Protein AF-A0A2V6SNZ8-F1 (afdb_monomer_lite)

pLDDT: mean 77.99, std 25.74, range [25.5, 98.25]

Foldseek 3Di:
DDDDDDDDDDDDDDDDDDDDDDDDDDDDDDDDDDDDDDDDDDDDDDDDDDDPDDPPPPPPPDPPVDLLVQLVVQDDPPDQASQRSLQSSLVVVLPDPPCVPDPPSDDDPVRCVQRDHLVVFALNLNVLVVCCLCCPVDPPHPNVHPPDFLLRGWASDDPQLVLLCVQLVLDPDPDRTNVSRVSNLVSQCVVPNRHSHVCRCVSNVCSVVVLDPSEDDCVSCVPDPSQCRTPRNPPDD

Radius of gyration: 26.08 Å; chains: 1; bounding box: 68×92×59 Å

Structure (mmCIF, N/CA/C/O backbone):
data_AF-A0A2V6SNZ8-F1
#
_entry.id   AF-A0A2V6SNZ8-F1
#
loop_
_atom_site.group_PDB
_atom_site.id
_atom_site.type_symbol
_atom_site.label_atom_id
_atom_site.label_alt_id
_atom_site.label_comp_id
_atom_site.label_asym_id
_atom_site.label_entity_id
_atom_site.label_seq_id
_atom_site.pdbx_PDB_ins_code
_atom_site.Cartn_x
_atom_site.Cartn_y
_atom_site.Cartn_z
_atom_site.occupancy
_atom_site.B_iso_or_equiv
_atom_site.auth_seq_id
_atom_site.auth_comp_id
_atom_site.auth_asym_id
_atom_site.auth_atom_id
_atom_site.pdbx_PDB_model_n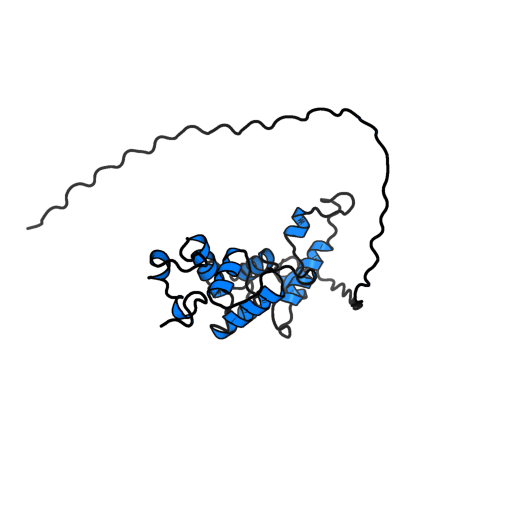um
ATOM 1 N N . MET A 1 1 ? 41.959 -44.980 2.291 1.00 39.19 1 MET A N 1
ATOM 2 C CA . MET A 1 1 ? 42.918 -44.101 2.994 1.00 39.19 1 MET A CA 1
ATOM 3 C C . MET A 1 1 ? 42.369 -42.682 2.955 1.00 39.19 1 MET A C 1
ATOM 5 O O . MET A 1 1 ? 42.034 -42.239 1.863 1.00 39.19 1 MET A O 1
ATOM 9 N N . PRO A 1 2 ? 42.153 -42.032 4.108 1.00 41.38 2 PRO A N 1
ATOM 10 C CA . PRO A 1 2 ? 41.463 -40.750 4.188 1.00 41.38 2 PRO A CA 1
ATOM 11 C C . PRO A 1 2 ? 42.443 -39.593 3.958 1.00 41.38 2 PRO A C 1
ATOM 13 O O . PRO A 1 2 ? 43.512 -39.553 4.561 1.00 41.38 2 PRO A O 1
ATOM 16 N N . SER A 1 3 ? 42.077 -38.652 3.090 1.00 41.25 3 SER A N 1
ATOM 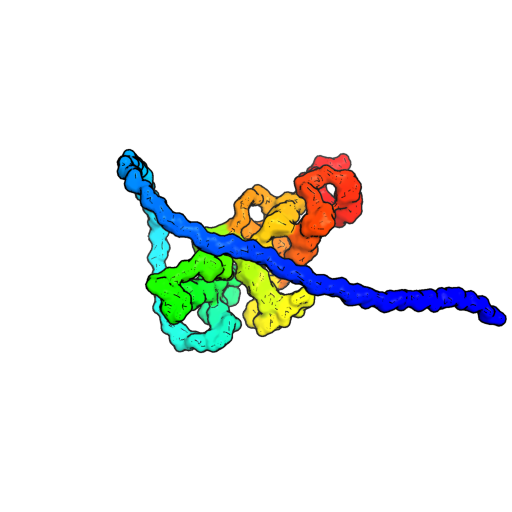17 C CA . SER A 1 3 ? 42.791 -37.388 2.910 1.00 41.25 3 SER A CA 1
ATOM 18 C C . SER A 1 3 ? 42.227 -36.345 3.873 1.00 41.25 3 SER A C 1
ATOM 20 O O . SER A 1 3 ? 41.065 -35.948 3.781 1.00 41.25 3 SER A O 1
ATOM 22 N N . SER A 1 4 ? 43.073 -35.954 4.817 1.00 40.56 4 SER A N 1
ATOM 23 C CA . SER A 1 4 ? 42.838 -35.034 5.922 1.00 40.56 4 SER A CA 1
ATOM 24 C C . SER A 1 4 ? 42.475 -33.613 5.473 1.00 40.56 4 SER A C 1
ATOM 26 O O . SER A 1 4 ? 43.150 -33.019 4.636 1.00 40.56 4 SER A O 1
ATOM 28 N N . PHE A 1 5 ? 41.438 -33.048 6.093 1.00 41.56 5 PHE A N 1
ATOM 29 C CA . PHE A 1 5 ? 41.125 -31.617 6.070 1.00 41.56 5 PHE A CA 1
ATOM 30 C C . PHE A 1 5 ? 42.136 -30.832 6.930 1.00 41.56 5 PHE A C 1
ATOM 32 O O . PHE A 1 5 ? 42.416 -31.261 8.053 1.00 41.56 5 PHE A O 1
ATOM 39 N N . PRO A 1 6 ? 42.655 -29.674 6.482 1.00 48.84 6 PRO A N 1
ATOM 40 C CA . PRO A 1 6 ? 43.484 -28.824 7.326 1.00 48.84 6 PRO A CA 1
ATOM 41 C C . PRO A 1 6 ? 42.641 -27.891 8.215 1.00 48.84 6 PRO A C 1
ATOM 43 O O . PRO A 1 6 ? 41.826 -27.111 7.732 1.00 48.84 6 PRO A O 1
ATOM 46 N N . GLY A 1 7 ? 42.892 -27.997 9.524 1.00 38.03 7 GLY A N 1
ATOM 47 C CA . GLY A 1 7 ? 42.960 -26.927 10.530 1.00 38.03 7 GLY A CA 1
ATOM 48 C C . GLY A 1 7 ? 41.919 -25.804 10.513 1.00 38.03 7 GLY A C 1
ATOM 49 O O . GLY A 1 7 ? 42.077 -24.806 9.818 1.00 38.03 7 GLY A O 1
ATOM 50 N N . ALA A 1 8 ? 40.937 -25.897 11.412 1.00 37.47 8 ALA A N 1
ATOM 51 C CA . ALA A 1 8 ? 40.145 -24.756 11.857 1.00 37.47 8 ALA A CA 1
ATOM 52 C C . ALA A 1 8 ? 41.005 -23.831 12.741 1.00 37.47 8 ALA A C 1
ATOM 54 O O . ALA A 1 8 ? 41.357 -24.183 13.867 1.00 37.47 8 ALA A O 1
ATOM 55 N N . THR A 1 9 ? 41.346 -22.645 12.238 1.00 41.47 9 THR A N 1
ATOM 56 C CA . THR A 1 9 ? 42.035 -21.606 13.014 1.00 41.47 9 THR A CA 1
ATOM 57 C C . THR A 1 9 ? 41.027 -20.876 13.901 1.00 41.47 9 THR A C 1
ATOM 59 O O . THR A 1 9 ? 40.039 -20.323 13.416 1.00 41.47 9 THR A O 1
ATOM 62 N N . ALA A 1 10 ? 41.266 -20.891 15.212 1.00 38.81 10 ALA A N 1
ATOM 63 C CA . ALA A 1 10 ? 40.438 -20.232 16.214 1.00 38.81 10 ALA A CA 1
ATOM 64 C C . ALA A 1 10 ? 40.401 -18.704 16.009 1.00 38.81 10 ALA A C 1
ATOM 66 O O . ALA A 1 10 ? 41.438 -18.051 15.892 1.00 38.81 10 ALA A O 1
ATOM 67 N N . ILE A 1 11 ? 39.193 -18.137 15.985 1.00 43.00 11 ILE A N 1
ATOM 68 C CA . ILE A 1 11 ? 38.937 -16.693 15.912 1.00 43.00 11 ILE A CA 1
ATOM 69 C C . ILE A 1 11 ? 39.127 -16.090 17.320 1.00 43.00 11 ILE A C 1
ATOM 71 O O . ILE A 1 11 ? 38.511 -16.589 18.265 1.00 43.00 11 ILE A O 1
ATOM 75 N N . PRO A 1 12 ? 39.941 -15.032 17.497 1.00 44.41 12 PRO A N 1
ATOM 76 C CA . PRO A 1 12 ? 40.143 -14.399 18.800 1.00 44.41 12 PRO A CA 1
ATOM 77 C C . PRO A 1 12 ? 38.897 -13.616 19.268 1.00 44.41 12 PRO A C 1
ATOM 79 O O . PRO A 1 12 ? 38.134 -13.106 18.441 1.00 44.41 12 PRO A O 1
ATOM 82 N N . PRO A 1 13 ? 38.672 -13.489 20.590 1.00 42.44 13 PRO A N 1
ATOM 83 C CA . PRO A 1 13 ? 37.481 -12.851 21.137 1.00 42.44 13 PRO A CA 1
ATOM 84 C C . PRO A 1 13 ? 37.466 -11.333 20.906 1.00 42.44 13 PRO A C 1
ATOM 86 O O . PRO A 1 13 ? 38.464 -10.633 21.071 1.00 42.44 13 PRO A O 1
ATOM 89 N N . ILE A 1 14 ? 36.279 -10.826 20.567 1.00 42.94 14 ILE A N 1
ATOM 90 C CA . ILE A 1 14 ? 35.978 -9.412 20.323 1.00 42.94 14 ILE A CA 1
ATOM 91 C C . ILE A 1 14 ? 36.196 -8.602 21.611 1.00 42.94 14 ILE A C 1
ATOM 93 O O . ILE A 1 14 ? 35.485 -8.776 22.605 1.00 42.94 14 ILE A O 1
ATOM 97 N N . SER A 1 15 ? 37.161 -7.680 21.585 1.00 40.44 15 SER A N 1
ATOM 98 C CA . SER A 1 15 ? 37.395 -6.708 22.654 1.00 40.44 15 SER A CA 1
ATOM 99 C C . SER A 1 15 ? 36.215 -5.738 22.764 1.00 40.44 15 SER A C 1
ATOM 101 O O . SER A 1 15 ? 35.857 -5.072 21.791 1.00 40.44 15 SER A O 1
ATOM 103 N N . ARG A 1 16 ? 35.624 -5.629 23.957 1.00 36.88 16 ARG A N 1
ATOM 104 C CA . ARG A 1 16 ? 34.545 -4.680 24.264 1.00 36.88 16 ARG A CA 1
ATOM 105 C C . ARG A 1 16 ? 35.061 -3.240 24.160 1.00 36.88 16 ARG A C 1
ATOM 107 O O . ARG A 1 16 ? 35.784 -2.772 25.037 1.00 36.88 16 ARG A O 1
ATOM 114 N N . SER A 1 17 ? 34.683 -2.531 23.101 1.00 39.41 17 SER A N 1
ATOM 115 C CA . SER A 1 17 ? 34.890 -1.087 22.977 1.00 39.41 17 SER A CA 1
ATOM 116 C C . SER A 1 17 ? 34.012 -0.326 23.978 1.00 39.41 17 SER A C 1
ATOM 118 O O . SER A 1 17 ? 32.836 -0.643 24.160 1.00 39.41 17 SER A O 1
ATOM 120 N N . ARG A 1 18 ? 34.610 0.675 24.632 1.00 38.00 18 ARG A N 1
ATOM 121 C CA . ARG A 1 18 ? 34.001 1.556 25.642 1.00 38.00 18 ARG A CA 1
ATOM 122 C C . ARG A 1 18 ? 32.758 2.295 25.106 1.00 38.00 18 ARG A C 1
ATOM 124 O O . ARG A 1 18 ? 32.736 2.642 23.927 1.00 38.00 18 ARG A O 1
ATOM 131 N N . PRO A 1 19 ? 31.752 2.585 25.954 1.00 37.06 19 PRO A N 1
ATOM 132 C CA . PRO A 1 19 ? 30.567 3.335 25.545 1.00 37.06 19 PRO A CA 1
ATOM 133 C C . PRO A 1 19 ? 30.909 4.793 25.196 1.00 37.06 19 PRO A C 1
ATOM 135 O O . PRO A 1 19 ? 31.553 5.493 25.977 1.00 37.06 19 PRO A O 1
ATOM 138 N N . CYS A 1 20 ? 30.461 5.246 24.021 1.00 34.28 20 CYS A N 1
ATOM 139 C CA . CYS A 1 20 ? 30.478 6.651 23.616 1.00 34.28 20 CYS A CA 1
ATOM 140 C C . CYS A 1 20 ? 29.522 7.472 24.492 1.00 34.28 20 CYS A C 1
ATOM 142 O O . CYS A 1 20 ? 28.334 7.161 24.582 1.00 34.28 20 CYS A O 1
ATOM 144 N N . SER A 1 21 ? 30.033 8.548 25.089 1.00 40.28 21 SER A N 1
ATOM 145 C CA . SER A 1 21 ? 29.230 9.565 25.769 1.00 40.28 21 SER A CA 1
ATOM 146 C C . SER A 1 21 ? 28.301 10.294 24.780 1.00 40.28 21 SER A C 1
ATOM 148 O O . SER A 1 21 ? 28.713 10.563 23.648 1.00 40.28 21 SER A O 1
ATOM 150 N N . PRO A 1 22 ? 27.064 10.642 25.178 1.00 39.56 22 PRO A N 1
ATOM 151 C CA . PRO A 1 22 ? 26.145 11.405 24.339 1.00 39.56 22 PRO A CA 1
ATOM 152 C C . PRO A 1 22 ? 26.585 12.877 24.202 1.00 39.56 22 PRO A C 1
ATOM 154 O O . PRO A 1 22 ? 27.159 13.435 25.141 1.00 39.56 22 PRO A O 1
ATOM 157 N N . PRO A 1 23 ? 26.306 13.535 23.061 1.00 36.31 23 PRO A N 1
ATOM 158 C CA . PRO A 1 23 ? 26.625 14.945 22.870 1.00 36.31 23 PRO A CA 1
ATOM 159 C C . PRO A 1 23 ? 25.747 15.848 23.751 1.00 36.31 23 PRO A C 1
ATOM 161 O O . PRO A 1 23 ? 24.536 15.650 23.871 1.00 36.31 23 PRO A O 1
ATOM 164 N N . ALA A 1 24 ? 26.384 16.853 24.355 1.00 34.88 24 ALA A N 1
ATOM 165 C CA . ALA A 1 24 ? 25.750 17.882 25.169 1.00 34.88 24 ALA A CA 1
ATOM 166 C C . ALA A 1 24 ? 24.852 18.793 24.313 1.00 34.88 24 ALA A C 1
ATOM 168 O O . ALA A 1 24 ? 25.272 19.313 23.280 1.00 34.88 24 ALA A O 1
ATOM 169 N N . TRP A 1 25 ? 23.614 18.991 24.763 1.00 29.83 25 TRP A N 1
ATOM 170 C CA . TRP A 1 25 ? 22.662 19.930 24.175 1.00 29.83 25 TRP A CA 1
ATOM 171 C C . TRP A 1 25 ? 22.906 21.328 24.758 1.00 29.83 25 TRP A C 1
ATOM 173 O O . TRP A 1 25 ? 22.977 21.449 25.983 1.00 29.83 25 TRP A O 1
ATOM 183 N N . PRO A 1 26 ? 23.022 22.391 23.943 1.00 34.06 26 PRO A N 1
ATOM 184 C CA . PRO A 1 26 ? 23.158 23.739 24.472 1.00 34.06 26 PRO A CA 1
ATOM 185 C C . PRO A 1 26 ? 21.862 24.178 25.165 1.00 34.06 26 PRO A C 1
ATOM 187 O O . PRO A 1 26 ? 20.768 24.128 24.599 1.00 34.06 26 PRO A O 1
ATOM 190 N N . THR A 1 27 ? 22.015 24.600 26.417 1.00 32.19 27 THR A N 1
ATOM 191 C CA . THR A 1 27 ? 20.993 25.215 27.263 1.00 32.19 27 THR A CA 1
ATOM 192 C C . THR A 1 27 ? 20.557 26.577 26.733 1.00 32.19 27 THR A C 1
ATOM 194 O O . THR A 1 27 ? 21.332 27.317 26.132 1.00 32.19 27 THR A O 1
ATOM 197 N N . ALA A 1 28 ? 19.287 26.882 26.995 1.00 30.50 28 ALA A N 1
ATOM 198 C CA . ALA A 1 28 ? 18.567 28.090 26.627 1.00 30.50 28 ALA A CA 1
ATOM 199 C C . ALA A 1 28 ? 19.367 29.388 26.840 1.00 30.50 28 ALA A C 1
ATOM 201 O O . ALA A 1 28 ? 19.801 29.686 27.952 1.00 30.50 28 ALA A O 1
ATOM 202 N N . ALA A 1 29 ? 19.481 30.186 25.776 1.00 33.19 29 ALA A N 1
ATOM 203 C CA . ALA A 1 29 ? 19.842 31.591 25.864 1.00 33.19 29 ALA A CA 1
ATOM 204 C C . ALA A 1 29 ? 18.571 32.440 25.985 1.00 33.19 29 ALA A C 1
ATOM 206 O O . ALA A 1 29 ? 17.555 32.200 25.329 1.00 33.19 29 ALA A O 1
ATOM 207 N N . SER A 1 30 ? 18.666 33.405 26.885 1.00 32.38 30 SER A N 1
ATOM 208 C CA . SER A 1 30 ? 17.650 34.333 27.341 1.00 32.38 30 SER A CA 1
ATOM 209 C C . SER A 1 30 ? 17.164 35.306 26.265 1.00 32.38 30 SER A C 1
ATOM 211 O O . SER A 1 30 ? 17.860 35.694 25.331 1.00 32.38 30 SER A O 1
ATOM 213 N N . THR A 1 31 ? 15.917 35.713 26.468 1.00 31.05 31 THR A N 1
ATOM 214 C CA . THR A 1 31 ? 15.179 36.784 25.803 1.00 31.05 31 THR A CA 1
ATOM 215 C C . THR A 1 31 ? 15.900 38.130 25.824 1.00 31.05 31 THR A C 1
ATOM 217 O O . THR A 1 31 ? 16.288 38.606 26.890 1.00 31.05 31 THR A O 1
ATOM 220 N N . SER A 1 32 ? 15.901 38.822 24.685 1.00 32.09 32 SER A N 1
ATOM 221 C CA . SER A 1 32 ? 15.902 40.284 24.645 1.00 32.09 32 SER A CA 1
ATOM 222 C C . SER A 1 32 ? 14.944 40.791 23.563 1.00 32.09 32 SER A C 1
ATOM 224 O O . SER A 1 32 ? 14.752 40.196 22.504 1.00 32.09 32 SER A O 1
ATOM 226 N N . SER A 1 33 ? 14.243 41.856 23.927 1.00 30.83 33 SER A N 1
ATOM 227 C CA . SER A 1 33 ? 13.140 42.489 23.217 1.00 30.83 33 SER A CA 1
ATOM 228 C C . SER A 1 33 ? 13.608 43.380 22.069 1.00 30.83 33 SER A C 1
ATOM 230 O O . SER A 1 33 ? 14.521 44.179 22.263 1.00 30.83 33 SER A O 1
ATOM 232 N N . ALA A 1 34 ? 12.869 43.399 20.960 1.00 32.44 34 ALA A N 1
ATOM 233 C CA . ALA A 1 34 ? 12.818 44.565 20.081 1.00 32.44 34 ALA A CA 1
ATOM 234 C C . ALA A 1 34 ? 11.412 44.724 19.485 1.00 32.44 34 ALA A C 1
ATOM 236 O O . ALA A 1 34 ? 10.879 43.828 18.833 1.00 32.44 34 ALA A O 1
ATOM 237 N N . ARG A 1 35 ? 10.804 45.880 19.769 1.00 31.27 35 ARG A N 1
ATOM 238 C CA . ARG A 1 35 ? 9.585 46.401 19.141 1.00 31.27 35 ARG A CA 1
ATOM 239 C C . ARG A 1 35 ? 9.890 46.837 17.707 1.00 31.27 35 ARG A C 1
ATOM 241 O O . ARG A 1 35 ? 10.963 47.369 17.450 1.00 31.27 35 ARG A O 1
ATOM 248 N N . GLY A 1 36 ? 8.903 46.715 16.824 1.00 28.92 36 GLY A N 1
ATOM 249 C CA . GLY A 1 36 ? 8.942 47.316 15.491 1.00 28.92 36 GLY A CA 1
ATOM 250 C C . GLY A 1 36 ? 7.728 46.932 14.654 1.00 28.92 36 GLY A C 1
ATOM 251 O O . GLY A 1 36 ? 7.744 45.941 13.937 1.00 28.92 36 GLY A O 1
ATOM 252 N N . SER A 1 37 ? 6.658 47.711 14.782 1.00 30.16 37 SER A N 1
ATOM 253 C CA . SER A 1 37 ? 5.473 47.687 13.923 1.00 30.16 37 SER A CA 1
ATOM 254 C C . SER A 1 37 ? 5.797 48.125 12.492 1.00 30.16 37 SER A C 1
ATOM 256 O O . SER A 1 37 ? 6.551 49.074 12.310 1.00 30.16 37 SER A O 1
ATOM 258 N N . THR A 1 38 ? 5.139 47.540 11.491 1.00 33.34 38 THR A N 1
ATOM 259 C CA . THR A 1 38 ? 4.277 48.246 10.513 1.00 33.34 38 THR A CA 1
ATOM 260 C C . THR A 1 38 ? 3.724 47.252 9.491 1.00 33.34 38 THR A C 1
ATOM 262 O O . THR A 1 38 ? 4.364 46.269 9.129 1.00 33.34 38 THR A O 1
ATOM 265 N N . GLY A 1 39 ? 2.469 47.470 9.103 1.00 25.50 39 GLY A N 1
ATOM 266 C CA . GLY A 1 39 ? 1.655 46.513 8.367 1.00 25.50 39 GLY A CA 1
ATOM 267 C C . GLY A 1 39 ? 1.944 46.403 6.872 1.00 25.50 39 GLY A C 1
ATOM 268 O O . GLY A 1 39 ? 2.558 47.268 6.251 1.00 25.50 39 GLY A O 1
ATOM 269 N N . ARG A 1 40 ? 1.364 45.357 6.280 1.00 29.03 40 ARG A N 1
ATOM 270 C CA . ARG A 1 40 ? 0.715 45.466 4.974 1.00 29.03 40 ARG A CA 1
ATOM 271 C C . ARG A 1 40 ? -0.294 44.339 4.789 1.00 29.03 40 ARG A C 1
ATOM 273 O O . ARG A 1 40 ? 0.044 43.161 4.737 1.00 29.03 40 ARG A O 1
ATOM 280 N N . SER A 1 41 ? -1.547 44.749 4.716 1.00 27.36 41 SER A N 1
ATOM 281 C CA . SER A 1 41 ? -2.697 44.007 4.229 1.00 27.36 41 SER A CA 1
ATOM 282 C C . SER A 1 41 ? -2.519 43.684 2.744 1.00 27.36 41 SER A C 1
ATOM 284 O O . SER A 1 41 ? -2.171 44.556 1.953 1.00 27.36 41 SER A O 1
ATOM 286 N N . SER A 1 42 ? -2.827 42.455 2.339 1.00 31.12 42 SER A N 1
ATOM 287 C CA . SER A 1 42 ? -3.464 42.210 1.042 1.00 31.12 42 SER A CA 1
ATOM 288 C C . SER A 1 42 ? -4.273 40.919 1.097 1.00 31.12 42 SER A C 1
ATOM 290 O O . SER A 1 42 ? -3.786 39.836 1.414 1.00 31.12 42 SER A O 1
ATOM 292 N N . ALA A 1 43 ? -5.562 41.109 0.850 1.00 30.59 43 ALA A N 1
ATOM 293 C CA . ALA A 1 43 ? -6.590 40.105 0.728 1.00 30.59 43 ALA A CA 1
ATOM 294 C C . ALA A 1 43 ? -6.299 39.151 -0.435 1.00 30.59 43 ALA A C 1
ATOM 296 O O . ALA A 1 43 ? -6.011 39.596 -1.542 1.00 30.59 43 ALA A O 1
ATOM 297 N N . TRP A 1 44 ? -6.486 37.852 -0.201 1.00 30.69 44 TRP A N 1
ATOM 298 C CA . TRP A 1 44 ? -6.756 36.891 -1.267 1.00 30.69 44 TRP A CA 1
ATOM 299 C C . TRP A 1 44 ? -8.014 36.101 -0.923 1.00 30.69 44 TRP A C 1
ATOM 301 O O . TRP A 1 44 ? -8.013 35.163 -0.131 1.00 30.69 44 TRP A O 1
ATOM 311 N N . ALA A 1 45 ? -9.089 36.616 -1.513 1.00 29.84 45 ALA A N 1
ATOM 312 C CA . ALA A 1 45 ? -10.324 35.987 -1.944 1.00 29.84 45 ALA A CA 1
ATOM 313 C C . ALA A 1 45 ? -10.564 34.513 -1.565 1.00 29.84 45 ALA A C 1
ATOM 315 O O . ALA A 1 45 ? -9.892 33.575 -2.001 1.00 29.84 45 ALA A O 1
ATOM 316 N N . THR A 1 46 ? -11.662 34.364 -0.835 1.00 33.41 46 THR A N 1
ATOM 317 C CA . THR A 1 46 ? -12.565 33.220 -0.735 1.00 33.41 46 THR A CA 1
ATOM 318 C C . THR A 1 46 ? -12.711 32.424 -2.039 1.00 33.41 46 THR A C 1
ATOM 320 O O . THR A 1 46 ? -13.138 32.939 -3.070 1.00 33.41 46 THR A O 1
ATOM 323 N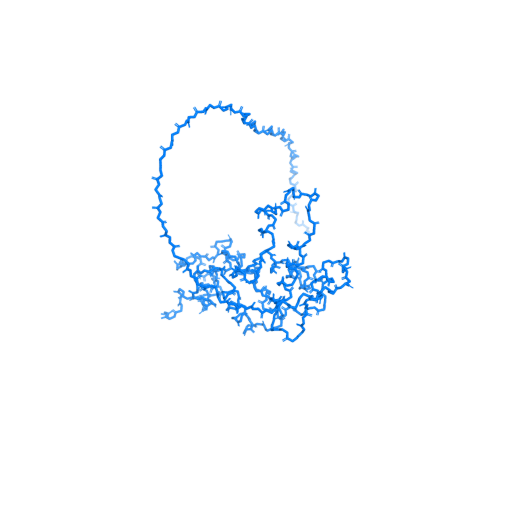 N . ARG A 1 47 ? -12.442 31.114 -1.972 1.00 33.50 47 ARG A N 1
ATOM 324 C CA . ARG A 1 47 ? -12.955 30.126 -2.932 1.00 33.50 47 ARG A CA 1
ATOM 325 C C . ARG A 1 47 ? -13.971 29.225 -2.221 1.00 33.50 47 ARG A C 1
ATOM 327 O O . ARG A 1 47 ? -13.650 28.719 -1.142 1.00 33.50 47 ARG A O 1
ATOM 334 N N . PRO A 1 48 ? -15.174 29.018 -2.782 1.00 35.06 48 PRO A N 1
ATOM 335 C CA . PRO A 1 48 ? -16.206 28.210 -2.148 1.00 35.06 48 PRO A CA 1
ATOM 336 C C . PRO A 1 48 ? -15.802 26.731 -2.126 1.00 35.06 48 PRO A C 1
ATOM 338 O O . PRO A 1 48 ? -15.375 26.159 -3.129 1.00 35.06 48 PRO A O 1
ATOM 341 N N . ARG A 1 49 ? -15.922 26.119 -0.945 1.00 38.25 49 ARG A N 1
ATOM 342 C CA . ARG A 1 49 ? -15.801 24.673 -0.737 1.00 38.25 49 ARG A CA 1
ATOM 343 C C . ARG A 1 49 ? -17.062 23.996 -1.285 1.00 38.25 49 ARG A C 1
ATOM 345 O O . ARG A 1 49 ? -18.148 24.464 -0.947 1.00 38.25 49 ARG A O 1
ATOM 352 N N . PRO A 1 50 ? -16.971 22.900 -2.055 1.00 38.22 50 PRO A N 1
ATOM 353 C CA . PRO A 1 50 ? -18.155 22.114 -2.355 1.00 38.22 50 PRO A CA 1
ATOM 354 C C . PRO A 1 50 ? -18.669 21.472 -1.061 1.00 38.22 50 PRO A C 1
ATOM 356 O O . PRO A 1 50 ? -17.940 20.790 -0.337 1.00 38.22 50 PRO A O 1
ATOM 359 N N . SER A 1 51 ? -19.931 21.758 -0.770 1.00 36.62 51 SER A N 1
ATOM 360 C CA . SER A 1 51 ? -20.734 21.162 0.284 1.00 36.62 51 SER A CA 1
ATOM 361 C C . SER A 1 51 ? -20.954 19.678 -0.005 1.00 36.62 51 SER A C 1
ATOM 363 O O . SER A 1 51 ? -21.730 19.331 -0.890 1.00 36.62 51 SER A O 1
ATOM 365 N N . CYS A 1 52 ? -20.332 18.801 0.775 1.00 31.83 52 CYS A N 1
ATOM 366 C CA . CYS A 1 52 ? -20.896 17.479 1.025 1.00 31.83 52 CYS A CA 1
ATOM 367 C C . CYS A 1 52 ? -21.409 17.474 2.459 1.00 31.83 52 CYS A C 1
ATOM 369 O O . CYS A 1 52 ? -20.702 17.134 3.405 1.00 31.83 52 CYS A O 1
ATOM 371 N N . ALA A 1 53 ? -22.649 17.938 2.600 1.00 37.09 53 ALA A N 1
ATOM 372 C CA . ALA A 1 53 ? -23.475 17.647 3.750 1.00 37.09 53 ALA A CA 1
ATOM 373 C C . ALA A 1 53 ? -23.931 16.187 3.636 1.00 37.09 53 ALA A C 1
ATOM 375 O O . ALA A 1 53 ? -24.711 15.848 2.755 1.00 37.09 53 ALA A O 1
ATOM 376 N N . ALA A 1 54 ? -23.411 15.340 4.516 1.00 35.88 54 ALA A N 1
ATOM 377 C CA . ALA A 1 54 ? -24.068 14.125 4.985 1.00 35.88 54 ALA A CA 1
ATOM 378 C C . ALA A 1 54 ? -23.383 13.705 6.289 1.00 35.88 54 ALA A C 1
ATOM 380 O O . ALA A 1 54 ? -22.654 12.719 6.374 1.00 35.88 54 ALA A O 1
ATOM 381 N N . SER A 1 55 ? -23.578 14.520 7.323 1.00 37.78 55 SER A N 1
ATOM 382 C CA . SER A 1 55 ? -23.328 14.136 8.704 1.00 37.78 55 SER A CA 1
ATOM 383 C C . SER A 1 55 ? -24.416 13.160 9.147 1.00 37.78 55 SER A C 1
ATOM 385 O O . SER A 1 55 ? -25.383 13.546 9.797 1.00 37.78 55 SER A O 1
ATOM 387 N N . THR A 1 56 ? -24.263 11.882 8.822 1.00 33.75 56 THR A N 1
ATOM 388 C CA . THR A 1 56 ? -24.817 10.826 9.673 1.00 33.75 56 THR A CA 1
ATOM 389 C C . THR A 1 56 ? -23.776 10.518 10.733 1.00 33.75 56 THR A C 1
ATOM 391 O O . THR A 1 56 ? -22.989 9.583 10.606 1.00 33.75 56 THR A O 1
ATOM 394 N N . SER A 1 57 ? -23.766 11.324 11.796 1.00 39.69 57 SER A N 1
ATOM 395 C CA . SER A 1 57 ? -23.154 10.949 13.066 1.00 39.69 57 SER A CA 1
ATOM 396 C C . SER A 1 57 ? -23.974 9.809 13.673 1.00 39.69 57 SER A C 1
ATOM 398 O O . SER A 1 57 ? -24.724 9.975 14.634 1.00 39.69 57 SER A O 1
ATOM 400 N N . ARG A 1 58 ? -23.831 8.603 13.118 1.00 37.09 58 ARG A N 1
ATOM 401 C CA . ARG A 1 58 ? -24.136 7.403 13.888 1.00 37.09 58 ARG A CA 1
ATOM 402 C C . ARG A 1 58 ? -23.104 7.355 15.009 1.00 37.09 58 ARG A C 1
ATOM 404 O O . ARG A 1 58 ? -22.004 6.843 14.832 1.00 37.09 58 ARG A O 1
ATOM 411 N N . ARG A 1 59 ? -23.464 7.892 16.180 1.00 43.22 59 ARG A N 1
ATOM 412 C CA . ARG A 1 59 ? -22.910 7.414 17.451 1.00 43.22 59 ARG A CA 1
ATOM 413 C C . ARG A 1 59 ? -23.358 5.963 17.594 1.00 43.22 59 ARG A C 1
ATOM 415 O O . ARG A 1 59 ? -24.329 5.665 18.279 1.00 43.22 59 ARG A O 1
ATOM 422 N N . SER A 1 60 ? -22.676 5.065 16.894 1.00 40.56 60 SER A N 1
ATOM 423 C CA . SER A 1 60 ? -22.768 3.637 17.148 1.00 40.56 60 SER A CA 1
ATOM 424 C C . SER A 1 60 ? -22.028 3.391 18.453 1.00 40.56 60 SER A C 1
ATOM 426 O O . SER A 1 60 ? -20.811 3.224 18.490 1.00 40.56 60 SER A O 1
ATOM 428 N N . GLY A 1 61 ? -22.784 3.468 19.545 1.00 45.47 61 GLY A N 1
ATOM 429 C CA . GLY A 1 61 ? -22.358 3.053 20.865 1.00 45.47 61 GLY A CA 1
ATOM 430 C C . GLY A 1 61 ? -22.111 1.554 20.881 1.00 45.47 61 GLY A C 1
ATOM 431 O O . GLY A 1 61 ? -22.984 0.797 21.258 1.00 45.47 61 GLY A O 1
ATOM 432 N N . HIS A 1 62 ? -20.908 1.157 20.496 1.00 46.94 62 HIS A N 1
ATOM 433 C CA . HIS A 1 62 ? -20.149 0.086 21.118 1.00 46.94 62 HIS A CA 1
ATOM 434 C C . HIS A 1 62 ? -18.697 0.482 20.914 1.00 46.94 62 HIS A C 1
ATOM 436 O O . HIS A 1 62 ? -18.180 0.408 19.802 1.00 46.94 62 HIS A O 1
ATOM 442 N N . ALA A 1 63 ? -18.046 0.963 21.974 1.00 53.50 63 ALA A N 1
ATOM 443 C CA . ALA A 1 63 ? -16.603 1.116 21.967 1.00 53.50 63 ALA A CA 1
ATOM 444 C C . ALA A 1 63 ? -16.016 -0.282 21.762 1.00 53.50 63 ALA A C 1
ATOM 446 O O . ALA A 1 63 ? -15.869 -1.062 22.704 1.00 53.50 63 ALA A O 1
ATOM 447 N N . SER A 1 64 ? -15.736 -0.632 20.512 1.00 58.28 64 SER A N 1
ATOM 448 C CA . SER A 1 64 ? -14.881 -1.751 20.182 1.00 58.28 64 SER A CA 1
ATOM 449 C C . SER A 1 64 ? -13.584 -1.533 20.948 1.00 58.28 64 SER A C 1
ATOM 451 O O . SER A 1 64 ? -12.807 -0.635 20.626 1.00 58.28 64 SER A O 1
ATOM 453 N N . ARG A 1 65 ? -13.363 -2.327 21.996 1.00 72.25 65 ARG A N 1
ATOM 454 C CA . ARG A 1 65 ? -12.175 -2.205 22.853 1.00 72.25 65 ARG A CA 1
ATOM 455 C C . ARG A 1 65 ? -10.871 -2.500 22.095 1.00 72.25 65 ARG A C 1
ATOM 457 O O . ARG A 1 65 ? -9.797 -2.303 22.645 1.00 72.25 65 ARG A O 1
ATOM 464 N N . SER A 1 66 ? -10.955 -2.966 20.846 1.00 91.06 66 SER A N 1
ATOM 465 C CA . SER A 1 66 ? -9.822 -3.299 19.987 1.00 91.06 66 SER A CA 1
ATOM 466 C C . SER A 1 66 ? -9.792 -2.464 18.704 1.00 91.06 66 SER A C 1
ATOM 468 O O . SER A 1 66 ? -10.830 -2.086 18.156 1.00 91.06 66 SER A O 1
ATOM 470 N N . PHE A 1 67 ? -8.585 -2.255 18.165 1.00 92.81 67 PHE A N 1
ATOM 471 C CA . PHE A 1 67 ? -8.389 -1.629 16.851 1.00 92.81 67 PHE A CA 1
ATOM 472 C C . PHE A 1 67 ? -9.122 -2.364 15.732 1.00 92.81 67 PHE A C 1
ATOM 474 O O . PHE A 1 67 ? -9.677 -1.730 14.840 1.00 92.81 67 PHE A O 1
ATOM 481 N N . LYS A 1 68 ? -9.159 -3.696 15.814 1.00 95.25 68 LYS A N 1
ATOM 482 C CA . LYS A 1 68 ? -9.874 -4.547 14.867 1.00 95.25 68 LYS A CA 1
ATOM 483 C C . LYS A 1 68 ? -11.360 -4.215 14.838 1.00 95.25 68 LYS A C 1
ATOM 485 O O . LYS A 1 68 ? -11.894 -3.924 13.778 1.00 95.25 68 LYS A O 1
ATOM 490 N N . GLY A 1 69 ? -12.014 -4.208 16.001 1.00 94.31 69 GLY A N 1
ATOM 491 C CA . GLY A 1 69 ? -13.442 -3.901 16.072 1.00 94.31 69 GLY A CA 1
ATOM 492 C C . GLY A 1 69 ? -13.747 -2.472 15.618 1.00 94.31 69 GLY A C 1
ATOM 493 O O . GLY A 1 69 ? -14.756 -2.255 14.955 1.00 94.31 69 GLY A O 1
ATOM 494 N N . LEU A 1 70 ? -12.847 -1.521 15.896 1.00 93.44 70 LEU A N 1
ATOM 495 C CA . LEU A 1 70 ? -13.028 -0.134 15.467 1.00 93.44 70 LEU A CA 1
ATOM 496 C C . LEU A 1 70 ? -12.975 -0.019 13.948 1.00 93.44 70 LEU A C 1
ATOM 498 O O . LEU A 1 70 ? -13.830 0.624 13.347 1.00 93.44 70 LEU A O 1
ATOM 502 N N . PHE A 1 71 ? -12.002 -0.679 13.324 1.00 95.56 71 PHE A N 1
ATOM 503 C CA . PHE A 1 71 ? -11.893 -0.724 11.873 1.00 95.56 71 PHE A CA 1
ATOM 504 C C . PHE A 1 71 ? -13.105 -1.423 11.245 1.00 95.56 71 PHE A C 1
ATOM 506 O O . PHE A 1 71 ? -13.732 -0.878 10.337 1.00 95.56 71 PHE A O 1
ATOM 513 N N . LEU A 1 72 ? -13.483 -2.590 11.775 1.00 95.06 72 LEU A N 1
ATOM 514 C CA . LEU A 1 72 ? -14.606 -3.376 11.265 1.00 95.06 72 LEU A CA 1
ATOM 515 C C . LEU A 1 72 ? -15.959 -2.668 11.425 1.00 95.06 72 LEU A C 1
ATOM 517 O O . LEU A 1 72 ? -16.840 -2.880 10.602 1.00 95.06 72 LEU A O 1
ATOM 521 N N . SER A 1 73 ? -16.112 -1.770 12.406 1.00 93.62 73 SER A N 1
ATOM 522 C CA . SER A 1 73 ? -17.331 -0.957 12.567 1.00 93.62 73 SER A CA 1
ATOM 523 C C . SER A 1 73 ? -17.640 -0.057 11.365 1.00 93.62 73 SER A C 1
ATOM 525 O O . SER A 1 73 ? -18.788 0.336 11.166 1.00 93.62 73 SER A O 1
ATOM 527 N N . SER A 1 74 ? -16.612 0.277 10.580 1.00 93.19 74 SER A N 1
ATOM 528 C CA . SER A 1 74 ? -16.705 1.102 9.372 1.00 93.19 74 SER A CA 1
ATOM 529 C C . SER A 1 74 ? -16.422 0.304 8.095 1.00 93.19 74 SER A C 1
ATOM 531 O O . SER A 1 74 ? -16.398 0.887 7.015 1.00 93.19 74 SER A O 1
ATOM 533 N N . TYR A 1 75 ? -16.167 -1.004 8.200 1.00 96.00 75 TYR A N 1
ATOM 534 C CA . TYR A 1 75 ? -15.845 -1.855 7.060 1.00 96.00 75 TYR A CA 1
ATOM 535 C C . TYR A 1 75 ? -17.104 -2.482 6.466 1.00 96.00 75 TYR A C 1
ATOM 537 O O . TYR A 1 75 ? -17.916 -3.066 7.180 1.00 96.00 75 TYR A O 1
ATOM 545 N N . SER A 1 76 ? -17.232 -2.394 5.144 1.00 95.38 76 SER A N 1
ATOM 546 C CA . SER A 1 76 ? -18.285 -3.044 4.374 1.00 95.38 76 SER A CA 1
ATOM 547 C C . SER A 1 76 ? -17.675 -3.829 3.221 1.00 95.38 76 SER A C 1
ATOM 549 O O . SER A 1 76 ? -16.789 -3.339 2.522 1.00 95.38 76 SER A O 1
ATOM 551 N N . THR A 1 77 ? -18.178 -5.038 2.977 1.00 93.50 77 THR A N 1
ATOM 552 C CA . THR A 1 77 ? -17.793 -5.854 1.814 1.00 93.50 77 THR A CA 1
ATOM 553 C C . THR A 1 77 ? -18.349 -5.308 0.497 1.00 93.50 77 THR A C 1
ATOM 555 O O . THR A 1 77 ? -17.892 -5.716 -0.566 1.00 93.50 77 THR A O 1
ATOM 558 N N . ALA A 1 78 ? -19.307 -4.375 0.553 1.00 94.81 78 ALA A N 1
ATOM 559 C CA . ALA A 1 78 ? -19.813 -3.668 -0.621 1.00 94.81 78 ALA A CA 1
ATOM 560 C C . ALA A 1 78 ? -18.848 -2.576 -1.120 1.00 94.81 78 ALA A C 1
ATOM 562 O O . ALA A 1 78 ? -18.962 -2.136 -2.265 1.00 94.81 78 ALA A O 1
ATOM 563 N N . ASP A 1 79 ? -17.905 -2.132 -0.281 1.00 94.19 79 ASP A N 1
ATOM 564 C CA . ASP A 1 79 ? -16.912 -1.140 -0.680 1.00 94.19 79 ASP A CA 1
ATOM 565 C C . ASP A 1 79 ? -15.834 -1.772 -1.578 1.00 94.19 79 ASP A C 1
ATOM 567 O O . ASP A 1 79 ? -15.369 -2.884 -1.317 1.00 94.19 79 ASP A O 1
ATOM 571 N N . PRO A 1 80 ? -15.338 -1.053 -2.603 1.00 92.50 80 PRO A N 1
ATOM 572 C CA . PRO A 1 80 ? -14.356 -1.599 -3.546 1.00 92.50 80 PRO A CA 1
ATOM 573 C C . PRO A 1 80 ? -12.979 -1.882 -2.918 1.00 92.50 80 PRO A C 1
ATOM 575 O O . PRO A 1 80 ? -12.148 -2.582 -3.506 1.00 92.50 80 PRO A O 1
ATOM 578 N N . HIS A 1 81 ? -12.697 -1.271 -1.768 1.00 95.81 81 HIS A N 1
ATOM 579 C CA . HIS A 1 81 ? -11.430 -1.349 -1.048 1.00 95.81 81 HIS A CA 1
ATOM 580 C C . HIS A 1 81 ? -11.581 -0.781 0.370 1.00 95.81 81 HIS A C 1
ATOM 582 O O . HIS A 1 81 ? -12.548 -0.085 0.669 1.00 95.81 81 HIS A O 1
ATOM 588 N N . VAL A 1 82 ? -10.554 -0.933 1.207 1.00 96.94 82 VAL A N 1
ATOM 589 C CA . VAL A 1 82 ? -10.521 -0.477 2.614 1.00 96.94 82 VAL A CA 1
ATOM 590 C C . VAL A 1 82 ? -10.595 1.044 2.851 1.00 96.94 82 VAL A C 1
ATOM 592 O O . VAL A 1 82 ? -10.643 1.473 3.999 1.00 96.94 82 VAL A O 1
ATOM 595 N N . GLY A 1 83 ? -10.584 1.881 1.809 1.00 96.25 83 GLY A N 1
ATOM 596 C CA . GLY A 1 83 ? -10.576 3.348 1.923 1.00 96.25 83 GLY A CA 1
ATOM 597 C C . GLY A 1 83 ? -11.669 3.958 2.821 1.00 96.25 83 GLY A C 1
ATOM 598 O O . GLY A 1 83 ? -11.312 4.695 3.743 1.00 96.25 83 GLY A O 1
ATOM 599 N N . PRO A 1 84 ? -12.967 3.658 2.618 1.00 95.88 84 PRO A N 1
ATOM 600 C CA . PRO A 1 84 ? -14.041 4.162 3.480 1.00 95.88 84 PRO A CA 1
ATOM 601 C C . PRO A 1 84 ? -13.898 3.708 4.940 1.00 95.88 84 PRO A C 1
ATOM 603 O O . PRO A 1 84 ? -13.991 4.523 5.857 1.00 95.88 84 PRO A O 1
ATOM 606 N N . ALA A 1 85 ? -13.554 2.436 5.157 1.00 96.62 85 ALA A N 1
ATOM 607 C CA . ALA A 1 85 ? -13.294 1.895 6.489 1.00 96.62 85 ALA A CA 1
ATOM 608 C C . ALA A 1 85 ? -12.122 2.601 7.186 1.00 96.62 85 ALA A C 1
ATOM 610 O O . ALA A 1 85 ? -12.187 2.913 8.374 1.00 96.62 85 ALA A O 1
ATOM 611 N N . LEU A 1 86 ? -11.063 2.910 6.433 1.00 96.44 86 LEU A N 1
ATOM 612 C CA . LEU A 1 86 ? -9.917 3.659 6.930 1.00 96.44 86 LEU A CA 1
ATOM 613 C C . LEU A 1 86 ? -10.290 5.102 7.305 1.00 96.44 86 LEU A C 1
ATOM 615 O O . LEU A 1 86 ? -9.785 5.616 8.302 1.00 96.44 86 LEU A O 1
ATOM 619 N N . GLU A 1 87 ? -11.169 5.755 6.542 1.00 95.81 87 GLU A N 1
ATOM 620 C CA . GLU A 1 87 ? -11.684 7.088 6.875 1.00 95.81 87 GLU A CA 1
ATOM 621 C C . GLU A 1 87 ? -12.431 7.069 8.216 1.00 95.81 87 GLU A C 1
ATOM 623 O O . GLU A 1 87 ? -12.161 7.916 9.072 1.00 95.81 87 GLU A O 1
ATOM 628 N N . GLY A 1 88 ? -13.315 6.086 8.421 1.00 94.81 88 GLY A N 1
ATOM 629 C CA . GLY A 1 88 ? -14.038 5.902 9.682 1.00 94.81 88 GLY A CA 1
ATOM 630 C C . GLY A 1 88 ? -13.101 5.597 10.851 1.00 94.81 88 GLY A C 1
ATOM 631 O O . GLY A 1 88 ? -13.149 6.276 11.877 1.00 94.81 88 GLY A O 1
ATOM 632 N N . PHE A 1 89 ? -12.168 4.660 10.658 1.00 95.31 89 PHE A N 1
ATOM 633 C CA . PHE A 1 89 ? -11.149 4.300 11.646 1.00 95.31 89 PHE A CA 1
ATOM 634 C C . PHE A 1 89 ? -10.331 5.516 12.088 1.00 95.31 89 PHE A C 1
ATOM 636 O O . PHE A 1 89 ? -10.237 5.796 13.278 1.00 95.31 89 PHE A O 1
ATOM 643 N N . VAL A 1 90 ? -9.779 6.279 11.140 1.00 95.00 90 VAL A N 1
ATOM 644 C CA . VAL A 1 90 ? -8.982 7.479 11.431 1.00 95.00 90 VAL A CA 1
ATOM 645 C C . VAL A 1 90 ? -9.822 8.568 12.097 1.00 95.00 90 VAL A C 1
ATOM 647 O O . VAL A 1 90 ? -9.349 9.196 13.046 1.00 95.00 90 VAL A O 1
ATOM 650 N N . SER A 1 91 ? -11.049 8.802 11.627 1.00 93.62 91 SER A N 1
ATOM 651 C CA . SER A 1 91 ? -11.935 9.813 12.221 1.00 93.62 91 SER A CA 1
ATOM 652 C C . SER A 1 91 ? -12.217 9.489 13.684 1.00 93.62 91 SER A C 1
ATOM 654 O O . SER A 1 91 ? -12.077 10.362 14.536 1.00 93.62 91 SER A O 1
ATOM 656 N N . ALA A 1 92 ? -12.455 8.213 13.995 1.00 91.94 92 ALA A N 1
ATOM 657 C CA . ALA A 1 92 ? -12.675 7.773 15.362 1.00 91.94 92 ALA A CA 1
ATOM 658 C C . ALA A 1 92 ? -11.479 8.025 16.297 1.00 91.94 92 ALA A C 1
ATOM 660 O O . ALA A 1 92 ? -11.713 8.260 17.475 1.00 91.94 92 ALA A O 1
ATOM 661 N N . PHE A 1 93 ? -10.226 8.024 15.812 1.00 90.50 93 PHE A N 1
ATOM 662 C CA . PHE A 1 93 ? -9.059 8.439 16.615 1.00 90.50 93 PHE A CA 1
ATOM 663 C C . PHE A 1 93 ? -8.974 9.947 16.798 1.00 90.50 93 PHE A C 1
ATOM 665 O O . PHE A 1 93 ? -8.698 10.433 17.892 1.00 90.50 93 PHE A O 1
ATOM 672 N N . LEU A 1 94 ? -9.176 10.692 15.713 1.00 89.69 94 LEU A N 1
ATOM 673 C CA . LEU A 1 94 ? -9.034 12.145 15.718 1.00 89.69 94 LEU A CA 1
ATOM 674 C C . LEU A 1 94 ? -10.132 12.844 16.531 1.00 89.69 94 LEU A C 1
ATOM 676 O O . LEU A 1 94 ? -9.933 13.983 16.947 1.00 89.69 94 LEU A O 1
ATOM 680 N N . GLU A 1 95 ? -11.264 12.173 16.739 1.00 88.62 95 GLU A N 1
ATOM 681 C CA . GLU A 1 95 ? -12.423 12.670 17.485 1.00 88.62 95 GLU A CA 1
ATOM 682 C C . GLU A 1 95 ? -12.459 12.196 18.948 1.00 88.62 95 GLU A C 1
ATOM 684 O O . GLU A 1 95 ? -13.364 12.589 19.685 1.00 88.62 95 GLU A O 1
ATOM 689 N N . GLN A 1 96 ? -11.493 11.380 19.398 1.00 85.62 96 GLN A N 1
ATOM 690 C CA . GLN A 1 96 ? -11.423 10.989 20.810 1.00 85.62 96 GLN A CA 1
ATOM 691 C C . GLN A 1 96 ? -11.123 12.188 21.706 1.00 85.62 96 GLN A C 1
ATOM 693 O O . GLN A 1 96 ? -10.352 13.083 21.347 1.00 85.62 96 GLN A O 1
ATOM 698 N N . ASP A 1 97 ? -11.683 12.163 22.915 1.00 86.44 97 ASP A N 1
ATOM 699 C CA . ASP A 1 97 ? -11.292 13.104 23.952 1.00 86.44 97 ASP A CA 1
ATOM 700 C C . ASP A 1 97 ? -9.882 12.768 24.446 1.00 86.44 97 ASP A C 1
ATOM 702 O O . ASP A 1 97 ? -9.648 11.791 25.156 1.00 86.44 97 ASP A O 1
ATOM 706 N N . LEU A 1 98 ? -8.929 13.595 24.026 1.00 86.12 98 LEU A N 1
ATOM 707 C CA . LEU A 1 98 ? -7.525 13.505 24.408 1.00 86.12 98 LEU A CA 1
ATOM 708 C C . LEU A 1 98 ? -7.100 14.730 25.219 1.00 86.12 98 LEU A C 1
ATOM 710 O O . LEU A 1 98 ? -5.912 15.054 25.264 1.00 86.12 98 LEU A O 1
ATOM 714 N N . SER A 1 99 ? -8.049 15.422 25.855 1.00 86.62 99 SER A N 1
ATOM 715 C CA . SER A 1 99 ? -7.794 16.622 26.663 1.00 86.62 99 SER A CA 1
ATOM 716 C C . SER A 1 99 ? -6.785 16.387 27.793 1.00 86.62 99 SER A C 1
ATOM 718 O O . SER A 1 99 ? -6.006 17.287 28.106 1.00 86.62 99 SER A O 1
ATOM 720 N N . ALA A 1 100 ? -6.724 15.163 28.330 1.00 87.31 100 ALA A N 1
ATOM 721 C CA . ALA A 1 100 ? -5.741 14.743 29.330 1.00 87.31 100 ALA A CA 1
ATOM 722 C C . ALA A 1 100 ? -4.285 14.741 28.816 1.00 87.31 100 ALA A C 1
ATOM 724 O O . ALA A 1 100 ? -3.355 14.879 29.605 1.00 87.31 100 ALA A O 1
ATOM 725 N N . ILE A 1 101 ? -4.075 14.586 27.504 1.00 87.44 101 ILE A N 1
ATOM 726 C CA . ILE A 1 101 ? -2.745 14.491 26.870 1.00 87.44 101 ILE A CA 1
ATOM 727 C C . ILE A 1 101 ? -2.420 15.774 26.092 1.00 87.44 101 ILE A C 1
ATOM 729 O O . ILE A 1 101 ? -1.280 16.240 26.081 1.00 87.44 101 ILE A O 1
ATOM 733 N N . PHE A 1 102 ? -3.422 16.355 25.429 1.00 86.56 102 PHE A N 1
ATOM 734 C CA . PHE A 1 102 ? -3.296 17.542 24.594 1.00 86.56 102 PHE A CA 1
ATOM 735 C C . PHE A 1 102 ? -4.064 18.718 25.215 1.00 86.56 102 PHE A C 1
ATOM 737 O O . PHE A 1 102 ? -5.259 18.892 24.943 1.00 86.56 102 PHE A O 1
ATOM 744 N N . PRO A 1 103 ? -3.395 19.575 26.013 1.00 81.12 103 PRO A N 1
ATOM 745 C CA . PRO A 1 103 ? -4.044 20.726 26.625 1.00 81.12 103 PRO A CA 1
ATOM 746 C C . PRO A 1 103 ? -4.646 21.653 25.560 1.00 81.12 103 PRO A C 1
ATOM 748 O O . PRO A 1 103 ? -4.081 21.850 24.479 1.00 81.12 103 PRO A O 1
ATOM 751 N N . ARG A 1 104 ? -5.806 22.243 25.879 1.00 80.69 104 ARG A N 1
ATOM 752 C CA . ARG A 1 104 ? -6.627 23.071 24.968 1.00 80.69 104 ARG A CA 1
ATOM 753 C C . ARG A 1 104 ? -7.208 22.315 23.761 1.00 80.69 104 ARG A C 1
ATOM 755 O O . ARG A 1 104 ? -7.539 22.945 22.760 1.00 80.69 104 ARG A O 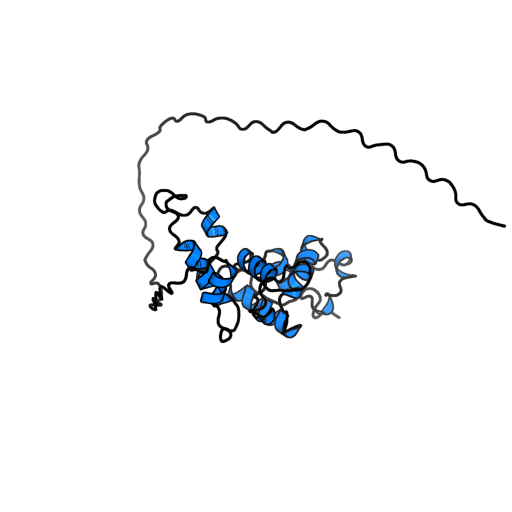1
ATOM 762 N N . ASN A 1 105 ? -7.306 20.985 23.837 1.00 76.75 105 ASN A N 1
ATOM 763 C CA . ASN A 1 105 ? -7.858 20.123 22.785 1.00 76.75 105 ASN A CA 1
ATOM 764 C C . ASN A 1 105 ? -7.187 20.315 21.407 1.00 76.75 105 ASN A C 1
ATOM 766 O O . ASN A 1 105 ? -7.800 20.182 20.345 1.00 76.75 105 ASN A O 1
ATOM 770 N N . ARG A 1 106 ? -5.897 20.678 21.406 1.00 84.81 106 ARG A N 1
ATOM 771 C CA . ARG A 1 106 ? -5.128 20.899 20.181 1.00 84.81 106 ARG A CA 1
ATOM 772 C C . ARG A 1 106 ? -4.205 19.716 19.947 1.00 84.81 106 ARG A C 1
ATOM 774 O O . ARG A 1 106 ? -3.099 19.675 20.476 1.00 84.81 106 ARG A O 1
ATOM 781 N N . LEU A 1 107 ? -4.636 18.793 19.086 1.00 87.25 107 LEU A N 1
ATOM 782 C CA . LEU A 1 107 ? -3.787 17.676 18.662 1.00 87.25 107 LEU A CA 1
ATOM 783 C C . LEU A 1 107 ? -2.451 18.201 18.117 1.00 87.25 107 LEU A C 1
ATOM 785 O O . LEU A 1 107 ? -2.409 19.224 17.419 1.00 87.25 107 LEU A O 1
ATOM 789 N N . SER A 1 108 ? -1.361 17.502 18.411 1.00 89.38 108 SER A N 1
ATOM 790 C CA . SER A 1 108 ? -0.051 17.847 17.861 1.00 89.38 108 SER A CA 1
ATOM 791 C C . SER A 1 108 ? 0.012 17.549 16.358 1.00 89.38 108 SER A C 1
ATOM 793 O O . SER A 1 108 ? -0.768 16.759 15.816 1.00 89.38 108 SER A O 1
ATOM 795 N N . TYR A 1 109 ? 0.963 18.175 15.658 1.00 89.25 109 TYR A N 1
ATOM 796 C CA . TYR A 1 109 ? 1.256 17.815 14.267 1.00 89.25 109 TYR A CA 1
ATOM 797 C C . TYR A 1 109 ? 1.639 16.333 14.148 1.00 89.25 109 TYR A C 1
ATOM 799 O O . TYR A 1 109 ? 1.137 15.636 13.270 1.00 89.25 109 TYR A O 1
ATOM 807 N N . GLY A 1 110 ? 2.468 15.840 15.077 1.00 89.81 110 GLY A N 1
ATOM 808 C CA . GLY A 1 110 ? 2.895 14.443 15.117 1.00 89.81 110 GLY A CA 1
ATOM 809 C C . GLY A 1 110 ? 1.716 13.478 15.200 1.00 89.81 110 GLY A C 1
ATOM 810 O O . GLY A 1 110 ? 1.658 12.536 14.418 1.00 89.81 110 GLY A O 1
ATOM 811 N N . TYR A 1 111 ? 0.736 13.754 16.065 1.00 90.19 111 TYR A N 1
ATOM 812 C CA . TYR A 1 111 ? -0.460 12.920 16.190 1.00 90.19 111 TYR A CA 1
ATOM 813 C C . TYR A 1 111 ? -1.251 12.856 14.875 1.00 90.19 111 TYR A C 1
ATOM 815 O O . TYR A 1 111 ? -1.530 11.774 14.367 1.00 90.19 111 TYR A O 1
ATOM 823 N N . ARG A 1 112 ? -1.520 14.007 14.244 1.00 89.38 112 ARG A N 1
ATOM 824 C CA . ARG A 1 112 ? -2.214 14.047 12.941 1.00 89.38 112 ARG A CA 1
ATOM 825 C C . ARG A 1 112 ? -1.436 13.341 11.825 1.00 89.38 112 ARG A C 1
ATOM 827 O O . ARG A 1 112 ? -2.033 12.759 10.928 1.00 89.38 112 ARG A O 1
ATOM 834 N N . HIS A 1 113 ? -0.107 13.374 11.877 1.00 89.31 113 HIS A N 1
ATOM 835 C CA . HIS A 1 113 ? 0.768 12.723 10.895 1.00 89.31 113 HIS A CA 1
ATOM 836 C C . HIS A 1 113 ? 0.756 11.189 10.976 1.00 89.31 113 HIS A C 1
ATOM 838 O O . HIS A 1 113 ? 1.069 10.517 9.983 1.00 89.31 113 HIS A O 1
ATOM 844 N N . TRP A 1 114 ? 0.401 10.626 12.134 1.00 90.06 114 TRP A N 1
ATOM 845 C CA . TRP A 1 114 ? 0.190 9.186 12.298 1.00 90.06 114 TRP A CA 1
ATOM 846 C C . TRP A 1 114 ? -1.129 8.717 11.694 1.00 90.06 114 TRP A C 1
ATOM 848 O O . TRP A 1 114 ? -1.167 7.614 11.158 1.00 90.06 114 TRP A O 1
ATOM 858 N N . PHE A 1 115 ? -2.152 9.574 11.691 1.00 92.69 115 PHE A N 1
ATOM 859 C CA . PHE A 1 115 ? -3.505 9.251 11.240 1.00 92.69 115 PHE A CA 1
ATOM 860 C C . PHE A 1 115 ? -3.929 10.099 10.022 1.00 92.69 115 PHE A C 1
ATOM 862 O O . PHE A 1 115 ? -4.799 10.968 10.129 1.00 92.69 115 PHE A O 1
ATOM 869 N N . PRO A 1 116 ? -3.305 9.892 8.843 1.00 92.56 116 PRO A N 1
ATOM 870 C CA . PRO A 1 116 ? -3.702 10.575 7.620 1.00 92.56 116 PRO A CA 1
ATOM 871 C C . PRO A 1 116 ? -5.083 10.099 7.148 1.00 92.56 116 PRO A C 1
ATOM 873 O O . PRO A 1 116 ? -5.328 8.898 7.031 1.00 92.56 116 PRO A O 1
ATOM 876 N N . ARG A 1 117 ? -5.965 11.048 6.821 1.00 91.94 117 ARG A N 1
ATOM 877 C CA . ARG A 1 117 ? -7.313 10.775 6.299 1.00 91.94 117 ARG A CA 1
ATOM 878 C C . ARG A 1 117 ? -7.302 10.621 4.774 1.00 91.94 117 ARG A C 1
ATOM 880 O O . ARG A 1 117 ? -6.801 11.538 4.111 1.00 91.94 117 ARG A O 1
ATOM 887 N N . PRO A 1 118 ? -7.895 9.558 4.203 1.00 92.06 118 PRO A N 1
ATOM 888 C CA . PRO A 1 118 ? -8.148 9.459 2.762 1.00 92.06 118 PRO A CA 1
ATOM 889 C C . PRO A 1 118 ? -8.795 10.717 2.161 1.00 92.06 118 PRO A C 1
ATOM 891 O O . PRO A 1 118 ? -8.340 11.208 1.126 1.00 92.06 118 PRO A O 1
ATOM 894 N N . SER A 1 119 ? -9.770 11.317 2.854 1.00 92.50 119 SER A N 1
ATOM 895 C CA . SER A 1 119 ? -10.470 12.543 2.426 1.00 92.50 119 SER A CA 1
ATOM 896 C C . SER A 1 119 ? -9.567 13.771 2.254 1.00 92.50 119 SER A C 1
ATOM 898 O O . SER A 1 119 ? -9.893 14.681 1.494 1.00 92.50 119 SER A O 1
ATOM 900 N N . THR A 1 120 ? -8.396 13.796 2.900 1.00 89.81 120 THR A N 1
ATOM 901 C CA . THR A 1 120 ? -7.389 14.862 2.711 1.00 89.81 120 THR A CA 1
ATOM 902 C C . THR A 1 120 ? -6.555 14.685 1.438 1.00 89.81 120 THR A C 1
ATOM 904 O O . THR A 1 120 ? -5.725 15.534 1.113 1.00 89.81 120 THR A O 1
ATOM 907 N N . GLY A 1 121 ? -6.764 13.591 0.699 1.00 87.69 121 GLY A N 1
ATOM 908 C CA . GLY A 1 121 ? -6.133 13.311 -0.590 1.00 87.69 121 GLY A CA 1
ATOM 909 C C . GLY A 1 121 ? -4.703 12.771 -0.507 1.00 87.69 121 GLY A C 1
ATOM 910 O O . GLY A 1 121 ? -4.099 12.506 -1.549 1.00 87.69 121 GLY A O 1
ATOM 911 N N . GLY A 1 122 ? -4.146 12.590 0.693 1.00 90.62 122 GLY A N 1
ATOM 912 C CA . GLY A 1 122 ? -2.832 11.975 0.886 1.00 90.62 122 GLY A CA 1
ATOM 913 C C . GLY A 1 122 ? -2.814 10.489 0.506 1.00 90.62 122 GLY A C 1
ATOM 914 O O . GLY A 1 122 ? -3.835 9.816 0.527 1.00 90.62 122 GLY A O 1
ATOM 915 N N . ALA A 1 123 ? -1.635 9.942 0.196 1.00 93.31 123 ALA A N 1
ATOM 916 C CA . ALA A 1 123 ? -1.477 8.511 -0.112 1.00 93.31 123 ALA A CA 1
ATOM 917 C C . ALA A 1 123 ? -1.654 7.567 1.101 1.00 93.31 123 ALA A C 1
ATOM 919 O O . ALA A 1 123 ? -1.538 6.352 0.959 1.00 93.31 123 ALA A O 1
ATOM 920 N N . CYS A 1 124 ? -1.849 8.112 2.307 1.00 96.06 124 CYS A N 1
ATOM 921 C CA . CYS A 1 124 ? -2.061 7.375 3.558 1.00 96.06 124 CYS A CA 1
ATOM 922 C C . CYS A 1 124 ? -1.093 6.201 3.808 1.00 96.06 124 CYS A C 1
ATOM 924 O O . CYS A 1 124 ? -1.459 5.227 4.461 1.00 96.06 124 CYS A O 1
ATOM 926 N N . LYS A 1 125 ? 0.163 6.308 3.334 1.00 95.50 125 LYS A N 1
ATOM 927 C CA . LYS A 1 125 ? 1.185 5.242 3.366 1.00 95.50 125 LYS A CA 1
ATOM 928 C C . LYS A 1 125 ? 1.190 4.457 4.679 1.00 95.50 125 LYS A C 1
ATOM 930 O O . LYS A 1 125 ? 1.147 3.235 4.654 1.00 95.50 125 LYS A O 1
ATOM 935 N N . ARG A 1 126 ? 1.288 5.160 5.814 1.00 95.31 126 ARG A N 1
ATOM 936 C CA . ARG A 1 126 ? 1.416 4.538 7.143 1.00 95.31 126 ARG A CA 1
ATOM 937 C C . ARG A 1 126 ? 0.231 3.645 7.472 1.00 95.31 126 ARG A C 1
ATOM 939 O O . ARG A 1 126 ? 0.431 2.538 7.950 1.00 95.31 126 ARG A O 1
ATOM 946 N N . MET A 1 127 ? -0.975 4.120 7.183 1.00 96.44 127 MET A N 1
ATOM 947 C CA . MET A 1 127 ? -2.192 3.366 7.448 1.00 96.44 127 MET A CA 1
ATOM 948 C C . MET A 1 127 ? -2.331 2.181 6.499 1.00 96.44 127 MET A C 1
ATOM 950 O O . MET A 1 127 ? -2.667 1.098 6.950 1.00 96.44 127 MET A O 1
ATOM 954 N N . HIS A 1 128 ? -1.981 2.336 5.220 1.00 97.31 128 HIS A N 1
ATOM 955 C CA . HIS A 1 128 ? -1.956 1.206 4.289 1.00 97.31 128 HIS A CA 1
ATOM 956 C C . HIS A 1 128 ? -0.934 0.129 4.694 1.00 97.31 128 HIS A C 1
ATOM 958 O O . HIS A 1 128 ? -1.243 -1.054 4.619 1.00 97.31 128 HIS A O 1
ATOM 964 N N . LEU A 1 129 ? 0.251 0.518 5.185 1.00 96.69 129 LEU A N 1
ATOM 965 C CA . LEU A 1 129 ? 1.239 -0.424 5.731 1.00 96.69 129 LEU A CA 1
ATOM 966 C C . LEU A 1 129 ? 0.727 -1.132 6.987 1.00 96.69 129 LEU A C 1
ATOM 968 O O . LEU A 1 129 ? 0.861 -2.345 7.089 1.00 96.69 129 LEU A O 1
ATOM 972 N N . PHE A 1 130 ? 0.120 -0.385 7.912 1.00 97.00 130 PHE A N 1
ATOM 973 C CA . PHE A 1 130 ? -0.504 -0.961 9.099 1.00 97.00 130 PHE A CA 1
ATOM 974 C C . PHE A 1 130 ? -1.575 -1.988 8.712 1.00 97.00 130 PHE A C 1
ATOM 976 O O . PHE A 1 130 ? -1.506 -3.130 9.149 1.00 97.00 130 PHE A O 1
ATOM 983 N N . LEU A 1 131 ? -2.514 -1.619 7.837 1.00 97.38 131 LEU A N 1
ATOM 984 C CA . LEU A 1 131 ? -3.575 -2.517 7.380 1.00 97.38 131 LEU A CA 1
ATOM 985 C C . LEU A 1 131 ? -3.015 -3.760 6.691 1.00 97.38 131 LEU A C 1
ATOM 987 O O . LEU A 1 131 ? -3.465 -4.860 6.988 1.00 97.38 131 LEU A O 1
ATOM 991 N N . ARG A 1 132 ? -1.999 -3.606 5.837 1.00 97.12 132 ARG A N 1
ATOM 992 C CA . ARG A 1 132 ? -1.307 -4.738 5.218 1.00 97.12 132 ARG A CA 1
ATOM 993 C C . ARG A 1 132 ? -0.761 -5.704 6.273 1.00 97.12 132 ARG A C 1
ATOM 995 O O . ARG A 1 132 ? -1.047 -6.890 6.177 1.00 97.12 132 ARG A O 1
ATOM 1002 N N . TRP A 1 133 ? -0.041 -5.212 7.284 1.00 96.81 133 TRP A N 1
ATOM 1003 C CA . TRP A 1 133 ? 0.499 -6.058 8.356 1.00 96.81 133 TRP A CA 1
ATOM 1004 C C . TRP A 1 133 ? -0.585 -6.789 9.142 1.00 96.81 133 TRP A C 1
ATOM 1006 O O . TRP A 1 133 ? -0.386 -7.936 9.533 1.00 96.81 133 TRP A O 1
ATOM 1016 N N . MET A 1 134 ? -1.721 -6.134 9.383 1.00 97.62 134 MET A N 1
ATOM 1017 C CA . MET A 1 134 ? -2.812 -6.729 10.149 1.00 97.62 134 MET A CA 1
ATOM 1018 C C . MET A 1 134 ? -3.627 -7.738 9.334 1.00 97.62 134 MET A C 1
ATOM 1020 O O . MET A 1 134 ? -4.080 -8.719 9.907 1.00 97.62 134 MET A O 1
ATOM 1024 N N . ILE A 1 135 ? -3.822 -7.509 8.034 1.00 97.50 135 ILE A N 1
ATOM 1025 C CA . ILE A 1 135 ? -4.764 -8.269 7.195 1.00 97.50 135 ILE A CA 1
ATOM 1026 C C . ILE A 1 135 ? -4.084 -9.404 6.422 1.00 97.50 135 ILE A C 1
ATOM 1028 O O . ILE A 1 135 ? -4.611 -10.509 6.327 1.00 97.50 135 ILE A O 1
ATOM 1032 N N . ARG A 1 136 ? -2.910 -9.151 5.841 1.00 97.12 136 ARG A N 1
ATOM 1033 C CA . ARG A 1 136 ? -2.241 -10.111 4.959 1.00 97.12 136 ARG A CA 1
ATOM 1034 C C . ARG A 1 136 ? -1.562 -11.203 5.796 1.00 97.12 136 ARG A C 1
ATOM 1036 O O . ARG A 1 136 ? -0.885 -10.896 6.770 1.00 97.12 136 ARG A O 1
ATOM 1043 N N . GLN A 1 137 ? -1.762 -12.470 5.428 1.00 94.06 137 GLN A N 1
ATOM 1044 C CA . GLN A 1 137 ? -1.321 -13.633 6.221 1.00 94.06 137 GLN A CA 1
ATOM 1045 C C . GLN A 1 137 ? 0.087 -14.137 5.874 1.00 94.06 137 GLN A C 1
ATOM 1047 O O . GLN A 1 137 ? 0.662 -14.946 6.598 1.00 94.06 137 GLN A O 1
ATOM 1052 N N . GLU A 1 138 ? 0.658 -13.652 4.776 1.00 92.00 138 GLU A N 1
ATOM 1053 C CA . GLU A 1 138 ? 1.975 -14.071 4.309 1.00 92.00 138 GLU A CA 1
ATOM 1054 C C . GLU A 1 138 ? 3.104 -13.308 5.004 1.00 92.00 138 GLU A C 1
ATOM 1056 O O . GLU A 1 138 ? 3.058 -12.080 5.129 1.00 92.00 138 GLU A O 1
ATOM 1061 N N . LYS A 1 139 ? 4.187 -14.011 5.364 1.00 90.69 139 LYS A N 1
ATOM 1062 C CA . LYS A 1 139 ? 5.387 -13.375 5.933 1.00 90.69 139 LYS A CA 1
ATOM 1063 C C . LYS A 1 139 ? 5.895 -12.266 4.990 1.00 90.69 139 LYS A C 1
ATOM 1065 O O . LYS A 1 139 ? 5.936 -12.466 3.773 1.00 90.69 139 LYS A O 1
ATOM 1070 N N . PRO A 1 140 ? 6.304 -11.093 5.509 1.00 91.06 140 PRO A N 1
ATOM 1071 C CA . PRO A 1 140 ? 6.568 -10.757 6.915 1.00 91.06 140 PRO A CA 1
ATOM 1072 C C . PRO A 1 140 ? 5.360 -10.193 7.696 1.00 91.06 140 PRO A C 1
ATOM 1074 O O . PRO A 1 140 ? 5.562 -9.619 8.764 1.00 91.06 140 PRO A O 1
ATOM 1077 N N . ASP A 1 141 ? 4.141 -10.303 7.167 1.00 95.69 141 ASP A N 1
ATOM 1078 C CA . ASP A 1 141 ? 2.938 -9.710 7.763 1.00 95.69 141 ASP A CA 1
ATOM 1079 C C . ASP A 1 141 ? 2.359 -10.604 8.884 1.00 95.69 141 ASP A C 1
ATOM 1081 O O . ASP A 1 141 ? 2.668 -11.795 8.961 1.00 95.69 141 ASP A O 1
ATOM 1085 N N . PHE A 1 142 ? 1.559 -10.027 9.794 1.00 95.69 142 PHE A N 1
ATOM 1086 C CA . PHE A 1 142 ? 1.046 -10.730 10.981 1.00 95.69 142 PHE A CA 1
ATOM 1087 C C . PHE A 1 142 ? -0.253 -11.505 10.727 1.00 95.69 142 PHE A C 1
ATOM 1089 O O . PHE A 1 142 ? -0.488 -12.510 11.391 1.00 95.69 142 PHE A O 1
ATOM 1096 N N . GLY A 1 143 ? -1.122 -11.024 9.830 1.00 95.50 143 GLY A N 1
ATOM 1097 C CA . GLY A 1 143 ? -2.349 -11.734 9.440 1.00 95.50 143 GLY A CA 1
ATOM 1098 C C . GLY A 1 143 ? -3.405 -11.909 10.538 1.00 95.50 143 GLY A C 1
ATOM 1099 O O . GLY A 1 143 ? -4.171 -12.868 10.506 1.00 95.50 143 GLY A O 1
ATOM 1100 N N . LEU A 1 144 ? -3.454 -11.009 11.524 1.00 95.88 144 LEU A N 1
ATOM 1101 C CA . LEU A 1 144 ? -4.366 -11.088 12.676 1.00 95.88 144 LEU A CA 1
ATOM 1102 C C . LEU A 1 144 ? -5.845 -10.801 12.330 1.00 95.88 144 LEU A C 1
ATOM 1104 O O . LEU A 1 144 ? -6.741 -11.077 13.136 1.00 95.88 144 LEU A O 1
ATOM 1108 N N . TRP A 1 145 ? -6.118 -10.157 11.195 1.00 96.19 145 TRP A N 1
ATOM 1109 C CA . TRP A 1 145 ? -7.453 -9.738 10.757 1.00 96.19 145 TRP A CA 1
ATOM 1110 C C . TRP A 1 145 ? -7.850 -10.539 9.517 1.00 96.19 145 TRP A C 1
ATOM 1112 O O . TRP A 1 145 ? -7.374 -10.264 8.422 1.00 96.19 145 TRP A O 1
ATOM 1122 N N . THR A 1 146 ? -8.720 -11.530 9.695 1.00 95.44 146 THR A N 1
ATOM 1123 C CA . THR A 1 146 ? -9.112 -12.494 8.653 1.00 95.44 146 THR A CA 1
ATOM 1124 C C . THR A 1 146 ? -10.445 -12.153 7.986 1.00 95.44 146 THR A C 1
ATOM 1126 O O . THR A 1 146 ? -10.813 -12.756 6.986 1.00 95.44 146 THR A O 1
ATOM 1129 N N . GLU A 1 147 ? -11.171 -11.178 8.528 1.00 95.50 147 GLU A N 1
ATOM 1130 C CA . GLU A 1 147 ? -12.486 -10.722 8.068 1.00 95.50 147 GLU A CA 1
ATOM 1131 C C . GLU A 1 147 ? -12.402 -9.800 6.847 1.00 95.50 147 GLU A C 1
ATOM 1133 O O . GLU A 1 147 ? -13.411 -9.532 6.199 1.00 95.50 147 GLU A O 1
ATOM 1138 N N . VAL A 1 148 ? -11.206 -9.291 6.547 1.00 96.88 148 VAL A N 1
ATOM 1139 C CA . VAL A 1 148 ? -10.946 -8.408 5.411 1.00 96.88 148 VAL A CA 1
ATOM 1140 C C . VAL A 1 148 ? -10.059 -9.170 4.427 1.00 96.88 148 VAL A C 1
ATOM 1142 O O . VAL A 1 148 ? -8.982 -9.609 4.821 1.00 96.88 148 VAL A O 1
ATOM 1145 N N . PRO A 1 149 ? -10.451 -9.330 3.155 1.00 96.56 149 PRO A N 1
ATOM 1146 C CA . PRO A 1 149 ? -9.613 -10.007 2.177 1.00 96.56 149 PRO A CA 1
ATOM 1147 C C . PRO A 1 149 ? -8.424 -9.118 1.760 1.00 96.56 149 PRO A C 1
ATOM 1149 O O . PRO A 1 149 ? -8.596 -7.901 1.600 1.00 96.56 149 PRO A O 1
ATOM 1152 N N . PRO A 1 150 ? -7.233 -9.690 1.486 1.00 97.19 150 PRO A N 1
ATOM 1153 C CA . PRO A 1 150 ? -6.092 -8.938 0.952 1.00 97.19 150 PRO A CA 1
ATOM 1154 C C . PRO A 1 150 ? -6.409 -8.183 -0.351 1.00 97.19 150 PRO A C 1
ATOM 1156 O O . PRO A 1 150 ? -5.888 -7.090 -0.570 1.00 97.19 150 PRO A O 1
ATOM 1159 N N . ALA A 1 151 ? -7.341 -8.692 -1.162 1.00 97.31 151 ALA A N 1
ATOM 1160 C CA . ALA A 1 151 ? -7.836 -8.063 -2.389 1.00 97.31 151 ALA A CA 1
ATOM 1161 C C . ALA A 1 151 ? -8.438 -6.656 -2.180 1.00 97.31 151 ALA A C 1
ATOM 1163 O O . ALA A 1 151 ? -8.475 -5.835 -3.110 1.00 97.31 151 ALA A O 1
ATOM 1164 N N . ALA A 1 152 ? -8.915 -6.360 -0.964 1.00 97.44 152 ALA A N 1
ATOM 1165 C CA . ALA A 1 152 ? -9.465 -5.057 -0.593 1.00 97.44 152 ALA A CA 1
ATOM 1166 C C . ALA A 1 152 ? -8.384 -4.042 -0.179 1.00 97.44 152 ALA A C 1
ATOM 1168 O O . ALA A 1 152 ? -8.684 -2.850 -0.046 1.00 97.44 152 ALA A O 1
ATOM 1169 N N . LEU A 1 153 ? -7.140 -4.482 0.039 1.00 97.94 153 LEU A N 1
ATOM 1170 C CA . LEU A 1 153 ? -6.040 -3.607 0.429 1.00 97.94 153 LEU A CA 1
ATOM 1171 C C . LEU A 1 153 ? -5.611 -2.688 -0.718 1.00 97.94 153 LEU A C 1
ATOM 1173 O O . LEU A 1 153 ? -5.723 -2.998 -1.905 1.00 97.94 153 LEU A O 1
ATOM 1177 N N . LEU A 1 154 ? -5.061 -1.543 -0.327 1.00 97.94 154 LEU A N 1
ATOM 1178 C CA . LEU A 1 154 ? -4.488 -0.551 -1.225 1.00 97.94 154 LEU A CA 1
ATOM 1179 C C . LEU A 1 154 ? -2.979 -0.452 -1.016 1.00 97.94 154 LEU A C 1
ATOM 1181 O O . LEU A 1 154 ? -2.478 -0.569 0.103 1.00 97.94 154 LEU A O 1
ATOM 1185 N N . MET A 1 155 ? -2.259 -0.199 -2.107 1.00 97.88 155 MET A N 1
ATOM 1186 C CA . MET A 1 155 ? -0.803 -0.125 -2.138 1.00 97.88 155 MET A CA 1
ATOM 1187 C C . MET A 1 155 ? -0.273 0.994 -1.208 1.00 97.88 155 MET A C 1
ATOM 1189 O O . MET A 1 155 ? -0.552 2.169 -1.459 1.00 97.88 155 MET A O 1
ATOM 1193 N N . PRO A 1 156 ? 0.540 0.708 -0.167 1.00 97.19 156 PRO A N 1
ATOM 1194 C CA . PRO A 1 156 ? 1.266 1.734 0.586 1.00 97.19 156 PRO A CA 1
ATOM 1195 C C . PRO A 1 156 ? 2.302 2.478 -0.274 1.00 97.19 156 PRO A C 1
ATOM 1197 O O . PRO A 1 156 ? 3.487 2.143 -0.309 1.00 97.19 156 PRO A O 1
ATOM 1200 N N . VAL A 1 157 ? 1.864 3.528 -0.971 1.00 97.31 157 VAL A N 1
ATOM 1201 C CA . VAL A 1 157 ? 2.730 4.308 -1.864 1.00 97.31 157 VAL A CA 1
ATOM 1202 C C . VAL A 1 157 ? 3.668 5.213 -1.069 1.00 97.31 157 VAL A C 1
ATOM 1204 O O . VAL A 1 157 ? 3.251 6.134 -0.363 1.00 97.31 157 VAL A O 1
ATOM 1207 N N . ASP A 1 158 ? 4.965 4.990 -1.246 1.00 95.25 158 ASP A N 1
ATOM 1208 C CA . ASP A 1 158 ? 6.038 5.852 -0.772 1.00 95.25 158 ASP A CA 1
ATOM 1209 C C . ASP A 1 158 ? 6.942 6.320 -1.915 1.00 95.25 158 ASP A C 1
ATOM 1211 O O . ASP A 1 158 ? 6.652 6.081 -3.083 1.00 95.25 158 ASP A O 1
ATOM 1215 N N . THR A 1 159 ? 8.038 7.012 -1.599 1.00 95.06 159 THR A N 1
ATOM 1216 C CA . THR A 1 159 ? 8.971 7.510 -2.620 1.00 95.06 159 THR A CA 1
ATOM 1217 C C . THR A 1 159 ? 9.604 6.381 -3.445 1.00 95.06 159 THR A C 1
ATOM 1219 O O . THR A 1 159 ? 9.906 6.571 -4.624 1.00 95.06 159 THR A O 1
ATOM 1222 N N . HIS A 1 160 ? 9.840 5.207 -2.860 1.00 96.38 160 HIS A N 1
ATOM 1223 C CA . HIS A 1 160 ? 10.453 4.080 -3.557 1.00 96.38 160 HIS A CA 1
ATOM 1224 C C . HIS A 1 160 ? 9.442 3.374 -4.459 1.00 96.38 160 HIS A C 1
ATOM 1226 O O . HIS A 1 160 ? 9.734 3.161 -5.640 1.00 96.38 160 HIS A O 1
ATOM 1232 N N . ILE A 1 161 ? 8.244 3.107 -3.935 1.00 97.31 161 ILE A N 1
ATOM 1233 C CA . ILE A 1 161 ? 7.113 2.566 -4.692 1.00 97.31 161 ILE A CA 1
ATOM 1234 C C . ILE A 1 161 ? 6.732 3.503 -5.834 1.00 97.31 161 ILE A C 1
ATOM 1236 O O . ILE A 1 161 ? 6.619 3.037 -6.960 1.00 97.31 161 ILE A O 1
ATOM 1240 N N . GLU A 1 162 ? 6.611 4.813 -5.597 1.00 96.75 162 GLU A N 1
ATOM 1241 C CA . GLU A 1 162 ? 6.325 5.803 -6.645 1.00 96.75 162 GLU A CA 1
ATOM 1242 C C . GLU A 1 162 ? 7.353 5.713 -7.781 1.00 96.75 162 GLU A C 1
ATOM 1244 O O . GLU A 1 162 ? 6.996 5.596 -8.955 1.00 96.75 162 GLU A O 1
ATOM 1249 N N . ASN A 1 163 ? 8.644 5.744 -7.440 1.00 95.62 163 ASN A N 1
ATOM 1250 C CA . ASN A 1 163 ? 9.717 5.692 -8.430 1.00 95.62 163 ASN A CA 1
ATOM 1251 C C . ASN A 1 163 ? 9.683 4.399 -9.251 1.00 95.62 163 ASN A C 1
ATOM 1253 O O . ASN A 1 163 ? 9.881 4.431 -10.470 1.00 95.62 163 ASN A O 1
ATOM 1257 N N . MET A 1 164 ? 9.434 3.266 -8.594 1.00 96.69 164 MET A N 1
ATOM 1258 C CA . MET A 1 164 ? 9.323 1.982 -9.276 1.00 96.69 164 MET A CA 1
ATOM 1259 C C . MET A 1 164 ? 8.084 1.907 -10.143 1.00 96.69 164 MET A C 1
ATOM 1261 O O . MET A 1 164 ? 8.205 1.570 -11.316 1.00 96.69 164 MET A O 1
ATOM 1265 N N . ALA A 1 165 ? 6.925 2.284 -9.609 1.00 96.56 165 ALA A N 1
ATOM 1266 C CA . ALA A 1 165 ? 5.660 2.295 -10.324 1.00 96.56 165 ALA A CA 1
ATOM 1267 C C . ALA A 1 165 ? 5.748 3.137 -11.601 1.00 96.56 165 ALA A C 1
ATOM 1269 O O . ALA A 1 165 ? 5.290 2.706 -12.656 1.00 96.56 165 ALA A O 1
ATOM 1270 N N . ARG A 1 166 ? 6.422 4.291 -11.549 1.00 95.44 166 ARG A N 1
ATOM 1271 C CA . ARG A 1 166 ? 6.706 5.100 -12.743 1.00 95.44 166 ARG A CA 1
ATOM 1272 C C . ARG A 1 166 ? 7.664 4.402 -13.709 1.00 95.44 166 ARG A C 1
ATOM 1274 O O . ARG A 1 166 ? 7.428 4.422 -14.913 1.00 95.44 166 ARG A O 1
ATOM 1281 N N . SER A 1 167 ? 8.715 3.760 -13.198 1.00 95.12 167 SER A N 1
ATOM 1282 C CA . SER A 1 167 ? 9.704 3.042 -14.018 1.00 95.12 167 SER A CA 1
ATOM 1283 C C . SER A 1 167 ? 9.109 1.840 -14.754 1.00 95.12 167 SER A C 1
ATOM 1285 O O . SER A 1 167 ? 9.535 1.548 -15.867 1.00 95.12 167 SER A O 1
ATOM 1287 N N . VAL A 1 168 ? 8.130 1.150 -14.165 1.00 95.06 168 VAL A N 1
ATOM 1288 C CA . VAL A 1 168 ? 7.441 -0.003 -14.778 1.00 95.06 168 VAL A CA 1
ATOM 1289 C C . VAL A 1 168 ? 6.108 0.362 -15.443 1.00 95.06 168 VAL A C 1
ATOM 1291 O O . VAL A 1 168 ? 5.392 -0.510 -15.919 1.00 95.06 168 VAL A O 1
ATOM 1294 N N . GLY A 1 169 ? 5.758 1.651 -15.483 1.00 94.50 169 GLY A N 1
ATOM 1295 C CA . GLY A 1 169 ? 4.578 2.140 -16.198 1.00 94.50 169 GLY A CA 1
ATOM 1296 C C . GLY A 1 169 ? 3.234 1.891 -15.507 1.00 94.50 169 GLY A C 1
ATOM 1297 O O . GLY A 1 169 ? 2.206 1.960 -16.174 1.00 94.50 169 GLY A O 1
ATOM 1298 N N . LEU A 1 170 ? 3.220 1.637 -14.194 1.00 96.00 170 LEU A N 1
ATOM 1299 C CA . LEU A 1 170 ? 1.994 1.518 -13.391 1.00 96.00 170 LEU A CA 1
ATOM 1300 C C . LEU A 1 170 ? 1.302 2.868 -13.154 1.00 96.00 170 LEU A C 1
ATOM 1302 O O . LEU A 1 170 ? 0.095 2.899 -12.965 1.00 96.00 170 LEU A O 1
ATOM 1306 N N . THR A 1 171 ? 2.046 3.978 -13.160 1.00 96.50 171 THR A N 1
ATOM 1307 C CA . THR A 1 171 ? 1.474 5.331 -13.084 1.00 96.50 171 THR A CA 1
ATOM 1308 C C . THR A 1 171 ? 2.331 6.344 -13.836 1.00 96.50 171 THR A C 1
ATOM 1310 O O . THR A 1 171 ? 3.551 6.195 -13.952 1.00 96.50 171 THR A O 1
ATOM 1313 N N . ARG A 1 172 ? 1.696 7.416 -14.321 1.00 95.00 172 ARG A N 1
ATOM 1314 C CA . ARG A 1 172 ? 2.374 8.611 -14.863 1.00 95.00 172 ARG A CA 1
ATOM 1315 C C . ARG A 1 172 ? 2.302 9.819 -13.924 1.00 95.00 172 ARG A C 1
ATOM 1317 O O . ARG A 1 172 ? 2.870 10.870 -14.231 1.00 95.00 172 ARG A O 1
ATOM 1324 N N . ARG A 1 173 ? 1.605 9.695 -12.789 1.00 94.88 173 ARG A N 1
ATOM 1325 C CA . ARG A 1 173 ? 1.419 10.784 -11.822 1.00 94.88 173 ARG A CA 1
ATOM 1326 C C . ARG A 1 173 ? 2.743 11.153 -11.149 1.00 94.88 173 ARG A C 1
ATOM 1328 O O . ARG A 1 173 ? 3.642 10.329 -11.011 1.00 94.88 173 ARG A O 1
ATOM 1335 N N . ARG A 1 174 ? 2.847 12.414 -10.718 1.00 91.38 174 ARG A N 1
ATOM 1336 C CA . ARG A 1 174 ? 4.013 12.962 -9.993 1.00 91.38 174 ARG A CA 1
ATOM 1337 C C . ARG A 1 174 ? 3.729 13.270 -8.521 1.00 91.38 174 ARG A C 1
ATOM 1339 O O . ARG A 1 174 ? 4.627 13.664 -7.790 1.00 91.38 174 ARG A O 1
ATOM 1346 N N . SER A 1 175 ? 2.475 13.142 -8.099 1.00 93.31 175 SER A N 1
ATOM 1347 C CA . SER A 1 175 ? 2.034 13.473 -6.746 1.00 93.31 175 SER A CA 1
ATOM 1348 C C . SER A 1 175 ? 1.562 12.209 -6.045 1.00 93.31 175 SER A C 1
ATOM 1350 O O . SER A 1 175 ? 0.695 11.509 -6.567 1.00 93.31 175 SER A O 1
ATOM 1352 N N . ARG A 1 176 ? 2.101 11.954 -4.848 1.00 94.06 176 ARG A N 1
ATOM 1353 C CA . ARG A 1 176 ? 1.719 10.846 -3.956 1.00 94.06 176 ARG A CA 1
ATOM 1354 C C . ARG A 1 176 ? 0.378 11.135 -3.285 1.00 94.06 176 ARG A C 1
ATOM 1356 O O . ARG A 1 176 ? 0.313 11.465 -2.102 1.00 94.06 176 ARG A O 1
ATOM 1363 N N . ASN A 1 177 ? -0.681 11.062 -4.078 1.00 95.00 177 ASN A N 1
ATOM 1364 C CA . ASN A 1 177 ? -2.053 11.266 -3.642 1.00 95.00 177 ASN A CA 1
ATOM 1365 C C . ASN A 1 177 ? -2.855 9.963 -3.692 1.00 95.00 177 ASN A C 1
ATOM 1367 O O . ASN A 1 177 ? -2.391 8.952 -4.218 1.00 95.00 177 ASN A O 1
ATOM 1371 N N . TRP A 1 178 ? -4.074 10.014 -3.163 1.00 95.69 178 TRP A N 1
ATOM 1372 C CA . TRP A 1 178 ? -5.008 8.889 -3.168 1.00 95.69 178 TRP A CA 1
ATOM 1373 C C . TRP A 1 178 ? -5.207 8.284 -4.568 1.00 95.69 178 TRP A C 1
ATOM 1375 O O . TRP A 1 178 ? -5.089 7.079 -4.755 1.00 95.69 178 TRP A O 1
ATOM 1385 N N . LYS A 1 179 ? -5.355 9.130 -5.596 1.00 95.88 179 LYS A N 1
ATOM 1386 C CA . LYS A 1 179 ? -5.521 8.678 -6.989 1.00 95.88 179 LYS A CA 1
ATOM 1387 C C . LYS A 1 179 ? -4.332 7.864 -7.508 1.00 95.88 179 LYS A C 1
ATOM 1389 O O . LYS A 1 179 ? -4.515 6.972 -8.327 1.00 95.88 179 LYS A O 1
ATOM 1394 N N . MET A 1 180 ? -3.107 8.178 -7.073 1.00 97.62 180 MET A N 1
ATOM 1395 C CA . MET A 1 180 ? -1.922 7.380 -7.406 1.00 97.62 180 MET A CA 1
ATOM 1396 C C . MET A 1 180 ? -1.965 6.010 -6.721 1.00 97.62 180 MET A C 1
ATOM 1398 O O . MET A 1 180 ? -1.582 5.021 -7.337 1.00 97.62 180 MET A O 1
ATOM 1402 N N . VAL A 1 181 ? -2.437 5.943 -5.473 1.00 97.81 181 VAL A N 1
ATOM 1403 C CA . VAL A 1 181 ? -2.616 4.676 -4.747 1.00 97.81 181 VAL A CA 1
ATOM 1404 C C . VAL A 1 181 ? -3.602 3.773 -5.486 1.00 97.81 181 VAL A C 1
ATOM 1406 O O . VAL A 1 181 ? -3.277 2.617 -5.762 1.00 97.81 181 VAL A O 1
ATOM 1409 N N . GLU A 1 182 ? -4.764 4.306 -5.862 1.00 97.00 182 GLU A N 1
ATOM 1410 C CA . GLU A 1 182 ? -5.785 3.576 -6.621 1.00 97.00 182 GLU A CA 1
ATOM 1411 C C . GLU A 1 182 ? -5.255 3.113 -7.984 1.00 97.00 182 GLU A C 1
ATOM 1413 O O . GLU A 1 182 ? -5.388 1.941 -8.326 1.00 97.00 182 GLU A O 1
ATOM 1418 N N . GLU A 1 183 ? -4.592 3.997 -8.739 1.00 97.69 183 GLU A N 1
ATOM 1419 C CA . GLU A 1 183 ? -4.043 3.685 -10.068 1.00 97.69 183 GLU A CA 1
ATOM 1420 C C . GLU A 1 183 ? -2.989 2.572 -10.012 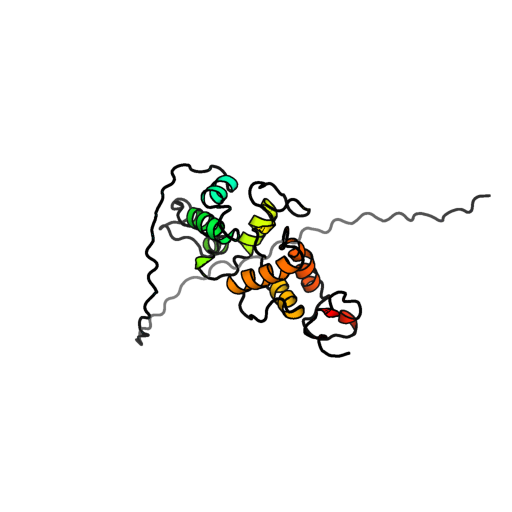1.00 97.69 183 GLU A C 1
ATOM 1422 O O . GLU A 1 183 ? -3.053 1.616 -10.788 1.00 97.69 183 GLU A O 1
ATOM 1427 N N . ILE A 1 184 ? -2.041 2.665 -9.072 1.00 98.25 184 ILE A N 1
ATOM 1428 C CA . ILE A 1 184 ? -1.010 1.637 -8.897 1.00 98.25 184 ILE A CA 1
ATOM 1429 C C . ILE A 1 184 ? -1.659 0.319 -8.471 1.00 98.25 184 ILE A C 1
ATOM 1431 O O . ILE A 1 184 ? -1.343 -0.719 -9.051 1.00 98.25 184 ILE A O 1
ATOM 1435 N N . THR A 1 185 ? -2.587 0.349 -7.510 1.00 98.19 185 THR A N 1
ATOM 1436 C CA . THR A 1 185 ? -3.257 -0.866 -7.020 1.00 98.19 185 THR A CA 1
ATOM 1437 C C . THR A 1 185 ? -4.069 -1.533 -8.128 1.00 98.19 185 THR A C 1
ATOM 1439 O O . THR A 1 185 ? -3.937 -2.734 -8.333 1.00 98.19 185 THR A O 1
ATOM 1442 N N . ALA A 1 186 ? -4.838 -0.771 -8.911 1.00 97.94 186 ALA A N 1
ATOM 1443 C CA . ALA A 1 186 ? -5.562 -1.289 -10.073 1.00 97.94 186 ALA A CA 1
ATOM 1444 C C . ALA A 1 186 ? -4.613 -1.881 -11.130 1.00 97.94 186 ALA A C 1
ATOM 1446 O O . ALA A 1 186 ? -4.945 -2.855 -11.803 1.00 97.94 186 ALA A O 1
ATOM 1447 N N . GLY A 1 187 ? -3.413 -1.311 -11.265 1.00 97.31 187 GLY A N 1
ATOM 1448 C CA . GLY A 1 187 ? -2.341 -1.869 -12.079 1.00 97.31 187 GLY A CA 1
ATOM 1449 C C . GLY A 1 187 ? -1.876 -3.245 -11.616 1.00 97.31 187 GLY A C 1
ATOM 1450 O O . GLY A 1 187 ? -1.756 -4.156 -12.432 1.00 97.31 187 GLY A O 1
ATOM 1451 N N . LEU A 1 188 ? -1.653 -3.389 -10.312 1.00 97.62 188 LEU A N 1
ATOM 1452 C CA . LEU A 1 188 ? -1.203 -4.631 -9.686 1.00 97.62 188 LEU A CA 1
ATOM 1453 C C . LEU A 1 188 ? -2.306 -5.695 -9.627 1.00 97.62 188 LEU A C 1
ATOM 1455 O O . LEU A 1 188 ? -2.000 -6.869 -9.806 1.00 97.62 188 LEU A O 1
ATOM 1459 N N . LYS A 1 189 ? -3.579 -5.292 -9.509 1.00 97.56 189 LYS A N 1
ATOM 1460 C CA . LYS A 1 189 ? -4.742 -6.194 -9.600 1.00 97.56 189 LYS A CA 1
ATOM 1461 C C . LYS A 1 189 ? -4.823 -6.951 -10.928 1.00 97.56 189 LYS A C 1
ATOM 1463 O O . LYS A 1 189 ? -5.391 -8.031 -10.978 1.00 97.56 189 LYS A O 1
ATOM 1468 N N . ARG A 1 190 ? -4.231 -6.422 -12.006 1.00 97.00 190 ARG A N 1
ATOM 1469 C CA . ARG A 1 190 ? -4.128 -7.146 -13.288 1.00 97.00 190 ARG A CA 1
ATOM 1470 C C . ARG A 1 190 ? -3.094 -8.274 -13.273 1.00 97.00 190 ARG A C 1
ATOM 1472 O O . ARG A 1 190 ? -3.105 -9.099 -14.176 1.00 97.00 190 ARG A O 1
ATOM 1479 N N . LEU A 1 191 ? -2.173 -8.264 -12.310 1.00 95.69 191 LEU A N 1
ATOM 1480 C CA . LEU A 1 191 ? -1.160 -9.305 -12.129 1.00 95.69 191 LEU A CA 1
ATOM 1481 C C . LEU A 1 191 ? -1.619 -10.338 -11.102 1.00 95.69 191 LEU A C 1
ATOM 1483 O O . LEU A 1 191 ? -1.404 -11.528 -11.289 1.00 95.69 191 LEU A O 1
ATOM 1487 N N . ASP A 1 192 ? -2.217 -9.868 -10.010 1.00 97.12 192 ASP A N 1
ATOM 1488 C CA . ASP A 1 192 ? -2.877 -10.700 -9.011 1.00 97.12 192 ASP A CA 1
ATOM 1489 C C . ASP A 1 192 ? -4.025 -9.906 -8.378 1.00 97.12 192 ASP A C 1
ATOM 1491 O O . ASP A 1 192 ? -3.793 -8.878 -7.734 1.00 97.12 192 ASP A O 1
ATOM 1495 N N . ALA A 1 193 ? -5.256 -10.361 -8.609 1.00 97.19 193 ALA A N 1
ATOM 1496 C CA . ALA A 1 193 ? -6.461 -9.723 -8.095 1.00 97.19 193 ALA A CA 1
ATOM 1497 C C . ALA A 1 193 ? -6.729 -10.056 -6.618 1.00 97.19 193 ALA A C 1
ATOM 1499 O O . ALA A 1 193 ? -7.324 -9.229 -5.923 1.00 97.19 193 ALA A O 1
ATOM 1500 N N . GLU A 1 194 ? -6.259 -11.213 -6.145 1.00 97.25 194 GLU A N 1
ATOM 1501 C CA . GLU A 1 194 ? -6.486 -11.721 -4.789 1.00 97.25 194 GLU A CA 1
ATOM 1502 C C . GLU A 1 194 ? -5.549 -11.060 -3.775 1.00 97.25 194 GLU A C 1
ATOM 1504 O O . GLU A 1 194 ? -5.941 -10.784 -2.642 1.00 97.25 194 GLU A O 1
ATOM 1509 N N . ASP A 1 195 ? -4.318 -10.745 -4.188 1.00 96.88 195 ASP A N 1
ATOM 1510 C CA . ASP A 1 195 ? -3.351 -10.018 -3.361 1.00 96.88 195 ASP A CA 1
ATOM 1511 C C . ASP A 1 195 ? -2.524 -9.019 -4.194 1.00 96.88 195 ASP A C 1
ATOM 1513 O O . ASP A 1 195 ? -1.363 -9.271 -4.540 1.00 96.88 195 ASP A O 1
ATOM 1517 N N . PRO A 1 196 ? -3.085 -7.837 -4.513 1.00 96.94 196 PRO A N 1
ATOM 1518 C CA . PRO A 1 196 ? -2.368 -6.814 -5.268 1.00 96.94 196 PRO A CA 1
ATOM 1519 C C . PRO A 1 196 ? -1.252 -6.139 -4.457 1.00 96.94 196 PRO A C 1
ATOM 1521 O O . PRO A 1 196 ? -0.393 -5.477 -5.041 1.00 96.94 196 PRO A O 1
ATOM 1524 N N . VAL A 1 197 ? -1.244 -6.266 -3.124 1.00 97.19 197 VAL A N 1
ATOM 1525 C CA . VAL A 1 197 ? -0.279 -5.574 -2.252 1.00 97.19 197 VAL A CA 1
ATOM 1526 C C . VAL A 1 197 ? 0.988 -6.402 -2.017 1.00 97.19 197 VAL A C 1
ATOM 1528 O O . VAL A 1 197 ? 2.026 -5.824 -1.693 1.00 97.19 197 VAL A O 1
ATOM 1531 N N . LYS A 1 198 ? 0.991 -7.712 -2.311 1.00 96.25 198 LYS A N 1
ATOM 1532 C CA . LYS A 1 198 ? 2.188 -8.575 -2.201 1.00 96.25 198 LYS A CA 1
ATOM 1533 C C . LYS A 1 198 ? 3.448 -8.048 -2.889 1.00 96.25 198 LYS A C 1
ATOM 1535 O O . LYS A 1 198 ? 4.563 -8.373 -2.487 1.00 96.25 198 LYS A O 1
ATOM 1540 N N . TYR A 1 199 ? 3.289 -7.248 -3.942 1.00 96.06 199 TYR A N 1
ATOM 1541 C CA . TYR A 1 199 ? 4.401 -6.716 -4.729 1.00 96.06 199 TYR A CA 1
ATOM 1542 C C . TYR A 1 199 ? 5.162 -5.591 -4.029 1.00 96.06 199 TYR A C 1
ATOM 1544 O O . TYR A 1 199 ? 6.226 -5.179 -4.496 1.00 96.06 199 TYR A O 1
ATOM 1552 N N . ASP A 1 200 ? 4.640 -5.068 -2.928 1.00 95.75 200 ASP A N 1
ATOM 1553 C CA . ASP A 1 200 ? 5.179 -3.880 -2.291 1.00 95.75 200 ASP A CA 1
ATOM 1554 C C . ASP A 1 200 ? 6.620 -4.031 -1.798 1.00 95.75 200 ASP A C 1
ATOM 1556 O O . ASP A 1 200 ? 7.451 -3.155 -2.035 1.00 95.75 200 ASP A O 1
ATOM 1560 N N . PHE A 1 201 ? 6.953 -5.164 -1.192 1.00 94.19 201 PHE A N 1
ATOM 1561 C CA . PHE A 1 201 ? 8.258 -5.450 -0.634 1.00 94.19 201 PHE A CA 1
ATOM 1562 C C . PHE A 1 201 ? 9.262 -5.563 -1.773 1.00 94.19 201 PHE A C 1
ATOM 1564 O O . PHE A 1 201 ? 10.294 -4.896 -1.753 1.00 94.19 201 PHE A O 1
ATOM 1571 N N . ALA A 1 202 ? 8.914 -6.319 -2.817 1.00 94.25 202 ALA A N 1
ATOM 1572 C CA . ALA A 1 202 ? 9.749 -6.491 -3.998 1.00 94.25 202 ALA A CA 1
ATOM 1573 C C . ALA A 1 202 ? 10.013 -5.157 -4.716 1.00 94.25 202 ALA A C 1
ATOM 1575 O O . ALA A 1 202 ? 11.163 -4.839 -5.031 1.00 94.25 202 ALA A O 1
ATOM 1576 N N . LEU A 1 203 ? 8.974 -4.347 -4.946 1.00 95.62 203 LEU A N 1
ATOM 1577 C CA . LEU A 1 203 ? 9.113 -3.049 -5.605 1.00 95.62 203 LEU A CA 1
ATOM 1578 C C . LEU A 1 203 ? 9.918 -2.073 -4.739 1.00 95.62 203 LEU A C 1
ATOM 1580 O O . LEU A 1 203 ? 10.895 -1.490 -5.211 1.00 95.62 203 LEU A O 1
ATOM 1584 N N . CYS A 1 204 ? 9.560 -1.918 -3.465 1.00 95.88 204 CYS A N 1
ATOM 1585 C CA . CYS A 1 204 ? 10.239 -0.992 -2.565 1.00 95.88 204 CYS A CA 1
ATOM 1586 C C . CYS A 1 204 ? 11.716 -1.371 -2.398 1.00 95.88 204 CYS A C 1
ATOM 1588 O O . CYS A 1 204 ? 12.604 -0.544 -2.629 1.00 95.88 204 CYS A O 1
ATOM 1590 N N . HIS A 1 205 ? 11.994 -2.642 -2.092 1.00 95.44 205 HIS A N 1
ATOM 1591 C CA . HIS A 1 205 ? 13.348 -3.135 -1.862 1.00 95.44 205 HIS A CA 1
ATOM 1592 C C . HIS A 1 205 ? 14.222 -3.014 -3.110 1.00 95.44 205 HIS A C 1
ATOM 1594 O O . HIS A 1 205 ? 15.349 -2.532 -3.020 1.00 95.44 205 HIS A O 1
ATOM 1600 N N . LYS A 1 206 ? 13.696 -3.325 -4.303 1.00 95.00 206 LYS A N 1
ATOM 1601 C CA . LYS A 1 206 ? 14.454 -3.162 -5.553 1.00 95.00 206 LYS A CA 1
ATOM 1602 C C . LYS A 1 206 ? 14.969 -1.732 -5.745 1.00 95.00 206 LYS A C 1
ATOM 1604 O O . LYS A 1 206 ? 16.075 -1.530 -6.250 1.00 95.00 206 LYS A O 1
ATOM 1609 N N . ARG A 1 207 ? 14.182 -0.729 -5.343 1.00 94.56 207 ARG A N 1
ATOM 1610 C CA . ARG A 1 207 ? 14.586 0.680 -5.420 1.00 94.56 207 ARG A CA 1
ATOM 1611 C C . ARG A 1 207 ? 15.533 1.086 -4.300 1.00 94.56 207 ARG A C 1
ATOM 1613 O O . ARG A 1 207 ? 16.455 1.850 -4.577 1.00 94.56 207 ARG A O 1
ATOM 1620 N N . MET A 1 208 ? 15.302 0.615 -3.076 1.00 95.44 208 MET A N 1
ATOM 1621 C CA . MET A 1 208 ? 16.176 0.893 -1.930 1.00 95.44 208 MET A CA 1
ATOM 1622 C C . MET A 1 208 ? 17.578 0.317 -2.142 1.00 95.44 208 MET A C 1
ATOM 1624 O O . MET A 1 208 ? 18.560 1.016 -1.926 1.00 95.44 208 MET A O 1
ATOM 1628 N N . SER A 1 209 ? 17.676 -0.897 -2.682 1.00 96.06 209 SER A N 1
ATOM 1629 C CA . SER A 1 209 ? 18.943 -1.600 -2.926 1.00 96.06 209 SER A CA 1
ATOM 1630 C C . SER A 1 209 ? 19.693 -1.119 -4.176 1.00 96.06 209 SER A C 1
ATOM 1632 O O . SER A 1 209 ? 20.611 -1.784 -4.641 1.00 96.06 209 SER A O 1
ATOM 1634 N N . GLY A 1 210 ? 19.281 -0.003 -4.791 1.00 94.25 210 GLY A N 1
ATOM 1635 C CA . GLY A 1 210 ? 19.966 0.579 -5.954 1.00 94.25 210 GLY A CA 1
ATOM 1636 C C . GLY A 1 210 ? 19.831 -0.211 -7.264 1.00 94.25 210 GLY A C 1
ATOM 1637 O O . GLY A 1 210 ? 20.35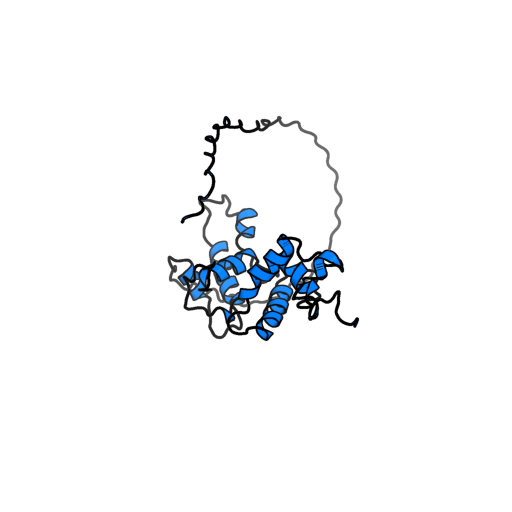2 0.214 -8.293 1.00 94.25 210 GLY A O 1
ATOM 1638 N N . GLN A 1 211 ? 19.066 -1.306 -7.281 1.00 94.69 211 GLN A N 1
ATOM 1639 C CA . GLN A 1 211 ? 18.867 -2.162 -8.459 1.00 94.69 211 GLN A CA 1
ATOM 1640 C C . GLN A 1 211 ? 17.932 -1.548 -9.518 1.00 94.69 211 GLN A C 1
ATOM 1642 O O . GLN A 1 211 ? 17.628 -2.164 -10.543 1.00 94.69 211 GLN A O 1
ATOM 1647 N N . CYS A 1 212 ? 17.432 -0.339 -9.268 1.00 95.00 212 CYS A N 1
ATOM 1648 C CA . CYS A 1 212 ? 16.772 0.501 -10.254 1.00 95.00 212 CYS A CA 1
ATOM 1649 C C . CYS A 1 212 ? 17.125 1.971 -10.001 1.00 95.00 212 CYS A C 1
ATOM 1651 O O . CYS A 1 212 ? 16.831 2.527 -8.939 1.00 95.00 212 CYS A O 1
ATOM 1653 N N . LEU A 1 213 ? 17.722 2.616 -11.006 1.00 93.19 213 LEU A N 1
ATOM 1654 C CA . LEU A 1 213 ? 18.154 4.017 -10.940 1.00 93.19 213 LEU A CA 1
ATOM 1655 C C . LEU A 1 213 ? 17.139 5.006 -11.537 1.00 93.19 213 LEU A C 1
ATOM 1657 O O . LEU A 1 213 ? 17.447 6.191 -11.639 1.00 93.19 213 LEU A O 1
ATOM 1661 N N . ASN A 1 214 ? 15.952 4.535 -11.948 1.00 90.88 214 ASN A N 1
ATOM 1662 C CA . ASN A 1 214 ? 14.946 5.321 -12.682 1.00 90.88 214 ASN A CA 1
ATOM 1663 C C . ASN A 1 214 ? 15.523 6.053 -13.920 1.00 90.88 214 ASN A C 1
ATOM 1665 O O . ASN A 1 214 ? 15.129 7.163 -14.266 1.00 90.88 214 ASN A O 1
ATOM 1669 N N . ARG A 1 215 ? 16.507 5.427 -14.564 1.00 92.38 215 ARG A N 1
ATOM 1670 C CA . ARG A 1 215 ? 17.126 5.827 -15.829 1.00 92.38 215 ARG A CA 1
ATOM 1671 C C . ARG A 1 215 ? 17.759 4.592 -16.459 1.00 92.38 215 ARG A C 1
ATOM 1673 O O . ARG A 1 215 ? 17.956 3.586 -15.771 1.00 92.38 215 ARG A O 1
ATOM 1680 N N . ARG A 1 216 ? 18.118 4.662 -17.740 1.00 92.19 216 ARG A N 1
ATOM 1681 C CA . ARG A 1 216 ? 18.914 3.601 -18.370 1.00 92.19 216 ARG A CA 1
ATOM 1682 C C . ARG A 1 216 ? 20.312 3.576 -17.757 1.00 92.19 216 ARG A C 1
ATOM 1684 O O . ARG A 1 216 ? 20.981 4.602 -17.693 1.00 92.19 216 ARG A O 1
ATOM 1691 N N . ALA A 1 217 ? 20.745 2.398 -17.335 1.00 94.25 217 ALA A N 1
ATOM 1692 C CA . ALA A 1 217 ? 22.112 2.138 -16.910 1.00 94.25 217 ALA A CA 1
ATOM 1693 C C . ALA A 1 217 ? 22.464 0.717 -17.343 1.00 94.25 217 ALA A C 1
ATOM 1695 O O . ALA A 1 217 ? 21.841 -0.221 -16.859 1.00 94.25 217 ALA A O 1
ATOM 1696 N N . ALA A 1 218 ? 23.409 0.554 -18.272 1.00 91.75 218 ALA A N 1
ATOM 1697 C CA . ALA A 1 218 ? 23.697 -0.745 -18.886 1.00 91.75 218 ALA A CA 1
ATOM 1698 C C . ALA A 1 218 ? 24.010 -1.823 -17.836 1.00 91.75 218 ALA A C 1
ATOM 1700 O O . ALA A 1 218 ? 23.366 -2.864 -17.832 1.00 91.75 218 ALA A O 1
ATOM 1701 N N . VAL A 1 219 ? 24.890 -1.512 -16.880 1.00 94.62 219 VAL A N 1
ATOM 1702 C CA . VAL A 1 219 ? 25.308 -2.436 -15.812 1.00 94.62 219 VAL A CA 1
ATOM 1703 C C . VAL A 1 219 ? 24.140 -2.826 -14.897 1.00 94.62 219 VAL A C 1
ATOM 1705 O O . VAL A 1 219 ? 23.885 -4.004 -14.685 1.00 94.62 219 VAL A O 1
ATOM 1708 N N . VAL A 1 220 ? 23.374 -1.849 -14.396 1.00 95.12 220 VAL A N 1
ATOM 1709 C CA . VAL A 1 220 ? 22.256 -2.111 -13.464 1.00 95.12 220 VAL A CA 1
ATOM 1710 C C . VAL A 1 220 ? 21.059 -2.760 -14.169 1.00 95.12 220 VAL A C 1
ATOM 1712 O O . VAL A 1 220 ? 20.348 -3.574 -13.586 1.00 95.12 220 VAL A O 1
ATOM 1715 N N . CYS A 1 221 ? 20.796 -2.387 -15.424 1.00 95.00 221 CYS A N 1
ATOM 1716 C CA . CYS A 1 221 ? 19.657 -2.890 -16.187 1.00 95.00 221 CYS A CA 1
ATOM 1717 C C . CYS A 1 221 ? 19.930 -4.228 -16.882 1.00 95.00 221 CYS A C 1
ATOM 1719 O O . CYS A 1 221 ? 18.956 -4.881 -17.248 1.00 95.00 221 CYS A O 1
ATOM 1721 N N . ALA A 1 222 ? 21.191 -4.629 -17.081 1.00 93.38 222 ALA A N 1
ATOM 1722 C CA . ALA A 1 222 ? 21.542 -5.902 -17.710 1.00 93.38 222 ALA A CA 1
ATOM 1723 C C . ALA A 1 222 ? 20.866 -7.110 -17.027 1.00 93.38 222 ALA A C 1
ATOM 1725 O O . ALA A 1 222 ? 20.166 -7.835 -17.731 1.00 93.38 222 ALA A O 1
ATOM 1726 N N . PRO A 1 223 ? 20.932 -7.282 -15.689 1.00 95.12 223 PRO A N 1
ATOM 1727 C CA . PRO A 1 223 ? 20.271 -8.396 -15.001 1.00 95.12 223 PRO A CA 1
ATOM 1728 C C . PRO A 1 223 ? 18.801 -8.120 -14.623 1.00 95.12 223 PRO A C 1
ATOM 1730 O O . PRO A 1 223 ? 18.202 -8.854 -13.838 1.00 95.12 223 PRO A O 1
ATOM 1733 N N . CYS A 1 224 ? 18.193 -7.021 -15.083 1.00 94.62 224 CYS A N 1
ATOM 1734 C CA . CYS A 1 224 ? 16.886 -6.602 -14.575 1.00 94.62 224 CYS A CA 1
ATOM 1735 C C . CYS A 1 224 ? 15.731 -7.392 -15.213 1.00 94.62 224 CYS A C 1
ATOM 1737 O O . CYS A 1 224 ? 15.331 -7.106 -16.339 1.00 94.62 224 CYS A O 1
ATOM 1739 N N . ALA A 1 225 ? 15.101 -8.290 -14.450 1.00 92.31 225 ALA A N 1
ATOM 1740 C CA . ALA A 1 225 ? 13.920 -9.048 -14.894 1.00 92.31 225 ALA A CA 1
ATOM 1741 C C . ALA A 1 225 ? 12.718 -8.166 -15.303 1.00 92.31 225 ALA A C 1
ATOM 1743 O O . ALA A 1 225 ? 11.901 -8.560 -16.126 1.00 92.31 225 ALA A O 1
ATOM 1744 N N . LEU A 1 226 ? 12.624 -6.937 -14.780 1.00 93.00 226 LEU A N 1
ATOM 1745 C CA . LEU A 1 226 ? 11.559 -5.984 -15.124 1.00 93.00 226 LEU A CA 1
ATOM 1746 C C . LEU A 1 226 ? 11.858 -5.169 -16.394 1.00 93.00 226 LEU A C 1
ATOM 1748 O O . LEU A 1 226 ? 11.069 -4.299 -16.763 1.00 93.00 226 LEU A O 1
ATOM 1752 N N . LYS A 1 227 ? 12.993 -5.410 -17.066 1.00 92.38 227 LYS A N 1
ATOM 1753 C CA . LYS A 1 227 ? 13.402 -4.682 -18.278 1.00 92.38 227 LYS A CA 1
ATOM 1754 C C . LYS A 1 227 ? 12.331 -4.687 -19.386 1.00 92.38 227 LYS A C 1
ATOM 1756 O O . LYS A 1 227 ? 12.118 -3.606 -19.933 1.00 92.38 227 LYS A O 1
ATOM 1761 N N . PRO A 1 228 ? 11.596 -5.787 -19.668 1.00 90.88 228 PRO A N 1
ATOM 1762 C CA . PRO A 1 228 ? 10.539 -5.786 -20.690 1.00 90.88 228 PRO A CA 1
ATOM 1763 C C . PRO A 1 228 ? 9.372 -4.829 -20.389 1.00 90.88 228 PRO A C 1
ATOM 1765 O O . PRO A 1 228 ? 8.797 -4.240 -21.302 1.00 90.88 228 PRO A O 1
ATOM 1768 N N . ALA A 1 229 ? 9.040 -4.641 -19.108 1.00 90.31 229 ALA A N 1
ATOM 1769 C CA . ALA A 1 229 ? 7.981 -3.734 -18.659 1.00 90.31 229 ALA A CA 1
ATOM 1770 C C . ALA A 1 229 ? 8.487 -2.303 -18.387 1.00 90.31 229 ALA A C 1
ATOM 1772 O O . ALA A 1 229 ? 7.697 -1.383 -18.180 1.00 90.31 229 ALA A O 1
ATOM 1773 N N . CYS A 1 230 ? 9.804 -2.093 -18.369 1.00 94.44 230 CYS A N 1
ATOM 1774 C CA . CYS A 1 230 ? 10.407 -0.823 -17.995 1.00 94.44 230 CYS A CA 1
ATOM 1775 C C . CYS A 1 230 ? 10.175 0.244 -19.070 1.00 94.44 230 CYS A C 1
ATOM 1777 O O . CYS A 1 230 ? 10.602 0.085 -20.215 1.00 94.44 230 CYS A O 1
ATOM 1779 N N . VAL A 1 231 ? 9.593 1.385 -18.692 1.00 94.00 231 VAL A N 1
ATOM 1780 C CA . VAL A 1 231 ? 9.309 2.514 -19.602 1.00 94.00 231 VAL A CA 1
ATOM 1781 C C . VAL A 1 231 ? 10.569 3.081 -20.244 1.00 94.00 231 VAL A C 1
ATOM 1783 O O . VAL A 1 231 ? 10.516 3.628 -21.339 1.00 94.00 231 VAL A O 1
ATOM 1786 N N . HIS A 1 232 ? 11.716 2.926 -19.579 1.00 93.06 232 HIS A N 1
ATOM 1787 C CA . HIS A 1 232 ? 12.997 3.363 -20.115 1.00 93.06 232 HIS A CA 1
ATOM 1788 C C . HIS A 1 232 ? 13.451 2.475 -21.274 1.00 93.06 232 HIS A C 1
ATOM 1790 O O . HIS A 1 232 ? 14.127 2.979 -22.158 1.00 93.06 232 HIS A O 1
ATOM 1796 N N . TRP A 1 233 ? 13.096 1.190 -21.307 1.00 90.62 233 TRP A N 1
ATOM 1797 C CA . TRP A 1 233 ? 13.539 0.242 -22.342 1.00 90.62 233 TRP A CA 1
ATOM 1798 C C . TRP A 1 233 ? 12.448 -0.116 -23.358 1.00 90.62 233 TRP A C 1
ATOM 1800 O O . TRP A 1 233 ? 12.762 -0.585 -24.449 1.00 90.62 233 TRP A O 1
ATOM 1810 N N . ARG A 1 234 ? 11.176 0.140 -23.037 1.00 81.56 234 ARG A N 1
ATOM 1811 C CA . ARG A 1 234 ? 10.040 -0.128 -23.924 1.00 81.56 234 ARG A CA 1
ATOM 1812 C C . ARG A 1 234 ? 10.178 0.643 -25.246 1.00 81.56 234 ARG A C 1
ATOM 1814 O O . ARG A 1 234 ? 10.436 1.843 -25.240 1.00 81.56 234 ARG A O 1
ATOM 1821 N N . GLY A 1 235 ? 9.970 -0.043 -26.372 1.00 68.81 235 GLY A N 1
ATOM 1822 C CA . GLY A 1 235 ? 9.949 0.573 -27.707 1.00 68.81 235 GLY A CA 1
ATOM 1823 C C . GLY A 1 235 ? 11.301 0.668 -28.421 1.00 68.81 235 GLY A C 1
ATOM 1824 O O . GLY A 1 235 ? 11.380 1.305 -29.466 1.00 68.81 235 GLY A O 1
ATOM 1825 N N . ARG A 1 236 ? 12.358 0.037 -27.899 1.00 58.00 236 ARG A N 1
ATOM 1826 C CA . ARG A 1 236 ? 13.604 -0.192 -28.642 1.00 58.00 236 ARG A CA 1
ATOM 1827 C C . ARG A 1 236 ? 13.936 -1.681 -28.591 1.00 58.00 236 ARG A C 1
ATOM 1829 O O . ARG A 1 236 ? 14.177 -2.203 -27.504 1.00 58.00 236 ARG A O 1
ATOM 1836 N N . ARG A 1 237 ? 13.830 -2.340 -29.749 1.00 48.84 237 ARG A N 1
ATOM 1837 C CA . ARG A 1 237 ? 14.496 -3.622 -30.004 1.00 48.84 237 ARG A CA 1
ATOM 1838 C C . ARG A 1 237 ? 15.966 -3.332 -30.268 1.00 48.84 237 ARG A C 1
ATOM 1840 O O . ARG A 1 237 ? 16.221 -2.292 -30.917 1.00 48.84 237 ARG A O 1
#

Secondary structure (DSSP, 8-state):
---PPP--PPPPP---PPPPPPPPPPP-PPP----------------PPP--------------SSHHHHHHTT--TTSSSSHHHHHHHHHHHHTS--TTTSGGG---HHHHHHS--GGGTB--HHHHHHHHHHH--STTS-----SS-GGG------HHHHHHHHHTTS----S-BHHHHHHHHHHHHTT-SS-TTTHHHHHHHHHHTTS--SS--HHHHTT-TTGGG-TTTTT--

Sequence (237 aa):
MPSSFPGATAIPPISRSRPCSPPAWPTAASTSSARGSTGRSSAWATRPRPSCAASTSRRSGHASRSFKGLFLSSYSTADPHVGPALEGFVSAFLEQDLSAIFPRNRLSYGYRHWFPRPSTGGACKRMHLFLRWMIRQEKPDFGLWTEVPPAALLMPVDTHIENMARSVGLTRRRSRNWKMVEEITAGLKRLDAEDPVKYDFALCHKRMSGQCLNRRAAVVCAPCALKPACVHWRGRR